Protein 3HIX (pdb70)

Structure (mmCIF, N/CA/C/O backbone):
data_3HIX
#
_entry.id   3HIX
#
_cell.length_a   62.306
_cell.length_b   105.479
_cell.length_c   41.615
_cell.angle_alpha   90.00
_cell.angle_beta   90.00
_cell.angle_gamma   90.00
#
_symmetry.space_group_name_H-M   'P 21 21 2'
#
loop_
_entity.id
_entity.type
_entity.pdbx_description
1 polymer 'Alr3790 protein'
2 non-polymer 'MANGANESE (II) ION'
3 water water
#
loop_
_atom_site.group_PDB
_atom_site.id
_atom_site.type_symbol
_atom_site.label_atom_id
_atom_site.label_alt_id
_atom_site.label_comp_id
_atom_site.label_asym_id
_atom_site.label_entity_id
_atom_site.label_seq_id
_atom_site.pdbx_PDB_ins_code
_atom_site.Cartn_x
_atom_site.Cartn_y
_atom_site.Cartn_z
_atom_site.occupancy
_atom_site.B_iso_or_equiv
_atom_site.auth_seq_id
_atom_site.auth_comp_id
_atom_site.auth_asym_id
_atom_site.auth_atom_id
_atom_site.pdbx_PDB_model_num
ATOM 1 N N . ALA A 1 13 ? 30.128 42.881 -14.327 1.00 61.60 35 ALA A N 1
ATOM 2 C CA . ALA A 1 13 ? 29.710 41.756 -15.213 1.00 60.73 35 ALA A CA 1
ATOM 3 C C . ALA A 1 13 ? 28.362 41.196 -14.763 1.00 51.84 35 ALA A C 1
ATOM 4 O O . ALA A 1 13 ? 27.380 41.260 -15.502 1.00 52.54 35 ALA A O 1
ATOM 6 N N . PHE A 1 14 ? 28.317 40.647 -13.553 1.00 41.45 36 PHE A N 1
ATOM 7 C CA . PHE A 1 14 ? 27.077 40.092 -13.019 1.00 32.60 36 PHE A CA 1
ATOM 8 C C . PHE A 1 14 ? 27.037 40.179 -11.498 1.00 27.98 36 PHE A C 1
ATOM 9 O O . PHE A 1 14 ? 28.075 40.245 -10.845 1.00 29.24 36 PHE A O 1
ATOM 17 N N . THR A 1 15 ? 25.830 40.171 -10.944 1.00 19.35 37 THR A N 1
ATOM 18 C CA . THR A 1 15 ? 25.633 40.264 -9.502 1.00 22.38 37 THR A CA 1
ATOM 19 C C . THR A 1 15 ? 25.135 38.934 -8.962 1.00 18.47 37 THR A C 1
ATOM 20 O O . THR A 1 15 ? 24.333 38.262 -9.599 1.00 19.53 37 THR A O 1
ATOM 24 N N . ILE A 1 16 ? 25.626 38.547 -7.791 1.00 16.53 38 ILE A N 1
ATOM 25 C CA . ILE A 1 16 ? 25.218 37.285 -7.191 1.00 16.13 38 ILE A CA 1
ATOM 26 C C . ILE A 1 16 ? 24.347 37.561 -5.968 1.00 13.43 38 ILE A C 1
ATOM 27 O O . ILE A 1 16 ? 24.703 38.365 -5.113 1.00 20.39 38 ILE A O 1
ATOM 32 N N . LEU A 1 17 ? 23.195 36.901 -5.904 1.00 10.78 39 LEU A N 1
ATOM 33 C CA . LEU A 1 17 ? 22.261 37.087 -4.794 1.00 17.53 39 LEU A CA 1
ATOM 34 C C . LEU A 1 17 ? 22.102 35.796 -4.017 1.00 16.56 39 LEU A C 1
ATOM 35 O O . LEU A 1 17 ? 21.922 34.731 -4.607 1.00 13.82 39 LEU A O 1
ATOM 40 N N . ASP A 1 18 ? 22.187 35.898 -2.694 1.00 16.88 40 ASP A N 1
ATOM 41 C CA . ASP A 1 18 ? 22.041 34.755 -1.797 1.00 15.96 40 ASP A CA 1
ATOM 42 C C . ASP A 1 18 ? 20.640 34.948 -1.214 1.00 11.98 40 ASP A C 1
ATOM 43 O O . ASP A 1 18 ? 20.411 35.899 -0.478 1.00 17.98 40 ASP A O 1
ATOM 48 N N . VAL A 1 19 ? 19.710 34.062 -1.558 1.00 13.81 41 VAL A N 1
ATOM 49 C CA . VAL A 1 19 ? 18.326 34.172 -1.090 1.00 14.26 41 VAL A CA 1
ATOM 50 C C . VAL A 1 19 ? 18.012 33.341 0.150 1.00 22.16 41 VAL A C 1
ATOM 51 O O . VAL A 1 19 ? 16.856 33.239 0.565 1.00 21.03 41 VAL A O 1
ATOM 55 N N . ARG A 1 20 ? 19.039 32.750 0.746 1.00 18.70 42 ARG A N 1
ATOM 56 C CA . ARG A 1 20 ? 18.838 31.967 1.960 1.00 17.18 42 ARG A CA 1
ATOM 57 C C . ARG A 1 20 ? 18.616 32.902 3.144 1.00 24.78 42 ARG A C 1
ATOM 58 O O . ARG A 1 20 ? 18.768 34.118 3.033 1.00 19.76 42 ARG A O 1
ATOM 66 N N . ASP A 1 21 ? 18.258 32.316 4.280 1.00 25.33 43 ASP A N 1
ATOM 67 C CA . ASP A 1 21 ? 18.033 33.064 5.510 1.00 26.79 43 ASP A CA 1
ATOM 68 C C . ASP A 1 21 ? 19.316 33.839 5.818 1.00 21.22 43 ASP A C 1
ATOM 69 O O . ASP A 1 21 ? 20.413 33.310 5.648 1.00 23.71 43 ASP A O 1
ATOM 74 N N . ARG A 1 22 ? 19.184 35.082 6.267 1.00 22.72 44 ARG A N 1
ATOM 75 C CA . ARG A 1 22 ? 20.353 35.899 6.582 1.00 23.94 44 ARG A CA 1
ATOM 76 C C . ARG A 1 22 ? 21.286 35.227 7.589 1.00 27.15 44 ARG A C 1
ATOM 77 O O . ARG A 1 22 ? 22.504 35.435 7.554 1.00 22.99 44 ARG A O 1
ATOM 85 N N . SER A 1 23 ? 20.714 34.427 8.485 1.00 25.56 45 SER A N 1
ATOM 86 C CA . SER A 1 23 ? 21.502 33.729 9.495 1.00 28.39 45 SER A CA 1
ATOM 87 C C . SER A 1 23 ? 22.430 32.752 8.790 1.00 23.14 45 SER A C 1
ATOM 88 O O . SER A 1 23 ? 23.563 32.535 9.215 1.00 20.99 45 SER A O 1
ATOM 91 N N . THR A 1 24 ? 21.926 32.163 7.712 1.00 20.32 46 THR A N 1
ATOM 92 C CA . THR A 1 24 ? 22.673 31.205 6.921 1.00 23.17 46 THR A CA 1
ATOM 93 C C . THR A 1 24 ? 23.763 31.939 6.149 1.00 18.01 46 THR A C 1
ATOM 94 O O . THR A 1 24 ? 24.902 31.483 6.072 1.00 17.78 46 THR A O 1
ATOM 98 N N . TYR A 1 25 ? 23.402 33.085 5.588 1.00 19.90 47 TYR A N 1
ATOM 99 C CA . TYR A 1 25 ? 24.339 33.906 4.836 1.00 18.77 47 TYR A CA 1
ATOM 100 C C . TYR A 1 25 ? 25.561 34.206 5.709 1.00 14.97 47 TYR A C 1
ATOM 101 O O . TYR A 1 25 ? 26.702 34.048 5.269 1.00 13.90 47 TYR A O 1
ATOM 110 N N . ASN A 1 26 ? 25.316 34.600 6.954 1.00 13.83 48 ASN A N 1
ATOM 111 C CA . ASN A 1 26 ? 26.382 34.920 7.904 1.00 14.90 48 ASN A CA 1
ATOM 112 C C . ASN A 1 26 ? 27.392 33.799 8.125 1.00 15.15 48 ASN A C 1
ATOM 113 O O . ASN A 1 26 ? 28.558 34.072 8.372 1.00 16.42 48 ASN A O 1
ATOM 118 N N . ASP A 1 27 ? 26.926 32.552 8.056 1.00 18.24 49 ASP A N 1
ATOM 119 C CA . ASP A 1 27 ? 27.771 31.371 8.264 1.00 19.26 49 ASP A CA 1
ATOM 120 C C . ASP A 1 27 ? 28.682 31.087 7.095 1.00 18.87 49 ASP A C 1
ATOM 121 O O . ASP A 1 27 ? 29.560 30.231 7.180 1.00 19.84 49 ASP A O 1
ATOM 126 N N . GLY A 1 28 ? 28.456 31.787 5.994 1.00 16.85 50 GLY A N 1
ATOM 127 C CA . GLY A 1 28 ? 29.262 31.575 4.812 1.00 20.04 50 GLY A CA 1
ATOM 128 C C . GLY A 1 28 ? 28.479 31.760 3.531 1.00 16.56 50 GLY A C 1
ATOM 129 O O . GLY A 1 28 ? 27.442 31.130 3.317 1.00 15.67 50 GLY A O 1
ATOM 130 N N . HIS A 1 29 ? 28.979 32.635 2.671 1.00 13.33 51 HIS A N 1
ATOM 131 C CA . HIS A 1 29 ? 28.331 32.891 1.399 1.00 14.95 51 HIS A CA 1
ATOM 132 C C . HIS A 1 29 ? 29.374 33.103 0.315 1.00 11.90 51 HIS A C 1
ATOM 133 O O . HIS A 1 29 ? 30.558 33.256 0.608 1.00 13.18 51 HIS A O 1
ATOM 140 N N . ILE A 1 30 ? 28.928 33.111 -0.935 1.00 13.72 52 ILE A N 1
ATOM 141 C CA . ILE A 1 30 ? 29.816 33.335 -2.062 1.00 10.62 52 ILE A CA 1
ATOM 142 C C . ILE A 1 30 ? 30.380 34.743 -1.916 1.00 14.08 52 ILE A C 1
ATOM 143 O O . ILE A 1 30 ? 29.646 35.706 -1.670 1.00 16.87 52 ILE A O 1
ATOM 156 N N . GLY A 1 32 ? 31.296 38.306 -2.262 1.00 21.23 54 GLY A N 1
ATOM 157 C CA . GLY A 1 32 ? 30.680 39.357 -3.051 1.00 28.29 54 GLY A CA 1
ATOM 158 C C . GLY A 1 32 ? 29.182 39.235 -3.274 1.00 26.35 54 GLY A C 1
ATOM 159 O O . GLY A 1 32 ? 28.563 40.143 -3.835 1.00 30.12 54 GLY A O 1
ATOM 160 N N . ALA A 1 33 ? 28.586 38.127 -2.853 1.00 20.97 55 ALA A N 1
ATOM 161 C CA . ALA A 1 33 ? 27.149 37.950 -3.039 1.00 17.52 55 ALA A CA 1
ATOM 162 C C . ALA A 1 33 ? 26.394 38.849 -2.078 1.00 18.60 55 ALA A C 1
ATOM 163 O O . ALA A 1 33 ? 26.858 39.114 -0.970 1.00 17.08 55 ALA A O 1
ATOM 173 N N . ALA A 1 35 ? 23.085 39.749 0.313 1.00 17.56 57 ALA A N 1
ATOM 174 C CA . ALA A 1 35 ? 22.081 39.078 1.127 1.00 16.89 57 ALA A CA 1
ATOM 175 C C . ALA A 1 35 ? 20.685 39.572 0.745 1.00 21.16 57 ALA A C 1
ATOM 176 O O . ALA A 1 35 ? 20.344 40.730 0.959 1.00 22.42 57 ALA A O 1
ATOM 186 N N . PRO A 1 37 ? 17.260 37.611 1.294 1.00 22.44 59 PRO A N 1
ATOM 187 C CA . PRO A 1 37 ? 16.371 36.511 1.668 1.00 25.58 59 PRO A CA 1
ATOM 188 C C . PRO A 1 37 ? 15.053 36.557 0.884 1.00 24.83 59 PRO A C 1
ATOM 189 O O . PRO A 1 37 ? 14.529 37.634 0.598 1.00 24.12 59 PRO A O 1
ATOM 193 N N . ILE A 1 38 ? 14.534 35.378 0.552 1.00 23.17 60 ILE A N 1
ATOM 194 C CA . ILE A 1 38 ? 13.295 35.231 -0.212 1.00 25.14 60 ILE A CA 1
ATOM 195 C C . ILE A 1 38 ? 12.184 36.220 0.133 1.00 24.59 60 ILE A C 1
ATOM 196 O O . ILE A 1 38 ? 11.624 36.866 -0.752 1.00 21.34 60 ILE A O 1
ATOM 201 N N . GLU A 1 39 ? 11.861 36.331 1.415 1.00 27.45 61 GLU A N 1
ATOM 202 C CA . GLU A 1 39 ? 10.793 37.220 1.850 1.00 35.09 61 GLU A CA 1
ATOM 203 C C . GLU A 1 39 ? 10.942 38.689 1.446 1.00 31.29 61 GLU A C 1
ATOM 204 O O . GLU A 1 39 ? 9.940 39.372 1.262 1.00 26.94 61 GLU A O 1
ATOM 210 N N . ASP A 1 40 ? 12.172 39.180 1.307 1.00 27.94 62 ASP A N 1
ATOM 211 C CA . ASP A 1 40 ? 12.385 40.582 0.927 1.00 28.01 62 ASP A CA 1
ATOM 212 C C . ASP A 1 40 ? 13.045 40.760 -0.435 1.00 26.70 62 ASP A C 1
ATOM 213 O O . ASP A 1 40 ? 13.361 41.874 -0.838 1.00 27.46 62 ASP A O 1
ATOM 218 N N . LEU A 1 41 ? 13.230 39.657 -1.148 1.00 26.68 63 LEU A N 1
ATOM 219 C CA . LEU A 1 41 ? 13.887 39.678 -2.448 1.00 25.63 63 LEU A CA 1
ATOM 220 C C . LEU A 1 41 ? 13.360 40.668 -3.487 1.00 23.20 63 LEU A C 1
ATOM 221 O O . LEU A 1 41 ? 14.101 41.530 -3.956 1.00 27.06 63 LEU A O 1
ATOM 226 N N . VAL A 1 42 ? 12.094 40.544 -3.868 1.00 22.02 64 VAL A N 1
ATOM 227 C CA . VAL A 1 42 ? 11.557 41.455 -4.870 1.00 25.56 64 VAL A CA 1
ATOM 228 C C . VAL A 1 42 ? 11.706 42.919 -4.454 1.00 28.77 64 VAL A C 1
ATOM 229 O O . VAL A 1 42 ? 12.097 43.747 -5.267 1.00 21.07 64 VAL A O 1
ATOM 233 N N . ASP A 1 43 ? 11.406 43.242 -3.198 1.00 33.17 65 ASP A N 1
ATOM 234 C CA . ASP A 1 43 ? 11.536 44.619 -2.717 1.00 38.91 65 ASP A CA 1
ATOM 235 C C . ASP A 1 43 ? 12.960 45.137 -2.844 1.00 32.09 65 ASP A C 1
ATOM 236 O O . ASP A 1 43 ? 13.210 46.161 -3.478 1.00 32.86 65 ASP A O 1
ATOM 241 N N . ARG A 1 44 ? 13.897 44.420 -2.238 1.00 25.92 66 ARG A N 1
ATOM 242 C CA . ARG A 1 44 ? 15.292 44.837 -2.273 1.00 27.60 66 ARG A CA 1
ATOM 243 C C . ARG A 1 44 ? 15.892 44.920 -3.674 1.00 25.56 66 ARG A C 1
ATOM 244 O O . ARG A 1 44 ? 16.565 45.899 -4.004 1.00 30.86 66 ARG A O 1
ATOM 252 N N . ALA A 1 45 ? 15.663 43.896 -4.490 1.00 20.20 67 ALA A N 1
ATOM 253 C CA . ALA A 1 45 ? 16.191 43.891 -5.849 1.00 23.74 67 ALA A CA 1
ATOM 254 C C . ALA A 1 45 ? 15.589 45.026 -6.676 1.00 23.01 67 ALA A C 1
ATOM 255 O O . ALA A 1 45 ? 16.282 45.666 -7.468 1.00 29.00 67 ALA A O 1
ATOM 257 N N . SER A 1 46 ? 14.298 45.274 -6.491 1.00 24.62 68 SER A N 1
ATOM 258 C CA . SER A 1 46 ? 13.618 46.335 -7.230 1.00 27.54 68 SER A CA 1
ATOM 259 C C . SER A 1 46 ? 14.151 47.719 -6.883 1.00 27.50 68 SER A C 1
ATOM 260 O O . SER A 1 46 ? 14.134 48.621 -7.715 1.00 31.71 68 SER A O 1
ATOM 263 N N . SER A 1 47 ? 14.627 47.891 -5.655 1.00 24.70 69 SER A N 1
ATOM 264 C CA . SER A 1 47 ? 15.140 49.189 -5.231 1.00 32.47 69 SER A CA 1
ATOM 265 C C . SER A 1 47 ? 16.657 49.308 -5.316 1.00 34.89 69 SER A C 1
ATOM 266 O O . SER A 1 47 ? 17.196 50.412 -5.240 1.00 38.66 69 SER A O 1
ATOM 269 N N . SER A 1 48 ? 17.345 48.182 -5.486 1.00 30.18 70 SER A N 1
ATOM 270 C CA . SER A 1 48 ? 18.804 48.198 -5.535 1.00 34.41 70 SER A CA 1
ATOM 271 C C . SER A 1 48 ? 19.426 47.850 -6.879 1.00 33.41 70 SER A C 1
ATOM 272 O O . SER A 1 48 ? 20.562 48.232 -7.155 1.00 31.18 70 SER A O 1
ATOM 275 N N . LEU A 1 49 ? 18.693 47.126 -7.716 1.00 26.27 71 LEU A N 1
ATOM 276 C CA . LEU A 1 49 ? 19.246 46.694 -8.996 1.00 21.36 71 LEU A CA 1
ATOM 277 C C . LEU A 1 49 ? 18.396 47.056 -10.204 1.00 24.81 71 LEU A C 1
ATOM 278 O O . LEU A 1 49 ? 17.168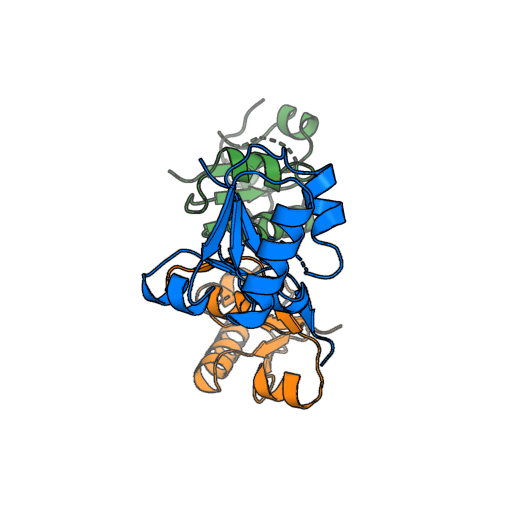 47.048 -10.131 1.00 30.99 71 LEU A O 1
ATOM 283 N N . GLU A 1 50 ? 19.056 47.371 -11.315 1.00 32.01 72 GLU A N 1
ATOM 284 C CA . GLU A 1 50 ? 18.343 47.685 -12.549 1.00 34.07 72 GLU A CA 1
ATOM 285 C C . GLU A 1 50 ? 17.921 46.363 -13.176 1.00 29.68 72 GLU A C 1
ATOM 286 O O . GLU A 1 50 ? 18.634 45.364 -13.084 1.00 20.81 72 GLU A O 1
ATOM 292 N N . LYS A 1 51 ? 16.764 46.371 -13.825 1.00 26.74 73 LYS A N 1
ATOM 293 C CA . LYS A 1 51 ? 16.219 45.163 -14.426 1.00 26.77 73 LYS A CA 1
ATOM 294 C C . LYS A 1 51 ? 16.992 44.589 -15.610 1.00 30.81 73 LYS A C 1
ATOM 295 O O . LYS A 1 51 ? 16.733 43.460 -16.031 1.00 27.20 73 LYS A O 1
ATOM 301 N N . SER A 1 52 ? 17.939 45.352 -16.145 1.00 22.91 74 SER A N 1
ATOM 302 C CA . SER A 1 52 ? 18.736 44.878 -17.271 1.00 22.55 74 SER A CA 1
ATOM 303 C C . SER A 1 52 ? 20.005 44.173 -16.798 1.00 24.04 74 SER A C 1
ATOM 304 O O . SER A 1 52 ? 20.723 43.566 -17.595 1.00 32.29 74 SER A O 1
ATOM 307 N N . ARG A 1 53 ? 20.271 44.251 -15.499 1.00 23.88 75 ARG A N 1
ATOM 308 C CA . ARG A 1 53 ? 21.461 43.638 -14.913 1.00 28.55 75 ARG A CA 1
ATOM 309 C C . ARG A 1 53 ? 21.445 42.111 -14.855 1.00 22.58 75 ARG A C 1
ATOM 310 O O . ARG A 1 53 ? 20.446 41.505 -14.479 1.00 28.65 75 ARG A O 1
ATOM 318 N N . ASP A 1 54 ? 22.567 41.501 -15.234 1.00 19.16 76 ASP A N 1
ATOM 319 C CA . ASP A 1 54 ? 22.715 40.049 -15.186 1.00 21.14 76 ASP A CA 1
ATOM 320 C C . ASP A 1 54 ? 22.756 39.659 -13.722 1.00 19.33 76 ASP A C 1
ATOM 321 O O . ASP A 1 54 ? 23.653 40.078 -12.992 1.00 20.40 76 ASP A O 1
ATOM 326 N N . ILE A 1 55 ? 21.796 38.845 -13.300 1.00 25.34 77 ILE A N 1
ATOM 327 C CA . ILE A 1 55 ? 21.719 38.420 -11.911 1.00 24.82 77 ILE A CA 1
ATOM 328 C C . ILE A 1 55 ? 21.813 36.911 -11.781 1.00 24.01 77 ILE A C 1
ATOM 329 O O . ILE A 1 55 ? 21.201 36.164 -12.542 1.00 23.80 77 ILE A O 1
ATOM 334 N N . TYR A 1 56 ? 22.600 36.467 -10.813 1.00 16.61 78 TYR A N 1
ATOM 335 C CA . TYR A 1 56 ? 22.774 35.052 -10.574 1.00 17.17 78 TYR A CA 1
ATOM 336 C C . TYR A 1 56 ? 22.353 34.800 -9.138 1.00 22.68 78 TYR A C 1
ATOM 337 O O . TYR A 1 56 ? 22.829 35.453 -8.208 1.00 25.53 78 TYR A O 1
ATOM 346 N N . VAL A 1 57 ? 21.420 33.874 -8.971 1.00 18.14 79 VAL A N 1
ATOM 347 C CA . VAL A 1 57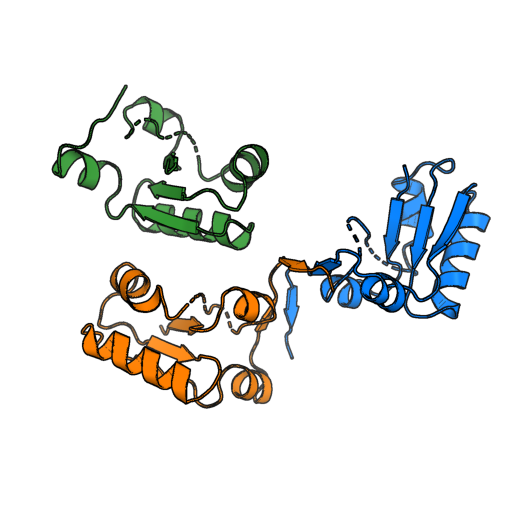 ? 20.899 33.580 -7.652 1.00 12.53 79 VAL A CA 1
ATOM 348 C C . VAL A 1 57 ? 21.117 32.155 -7.194 1.00 16.85 79 VAL A C 1
ATOM 349 O O . VAL A 1 57 ? 21.182 31.222 -8.000 1.00 14.83 79 VAL A O 1
ATOM 353 N N . TYR A 1 58 ? 21.233 32.004 -5.881 1.00 12.99 80 TYR A N 1
ATOM 354 C CA . TYR A 1 58 ? 21.378 30.699 -5.273 1.00 12.93 80 TYR A CA 1
ATOM 355 C C . TYR A 1 58 ? 20.682 30.759 -3.928 1.00 17.12 80 TYR A C 1
ATOM 356 O O . TYR A 1 58 ? 20.680 31.790 -3.253 1.00 15.21 80 TYR A O 1
ATOM 365 N N . GLY A 1 59 ? 20.032 29.661 -3.575 1.00 19.46 81 GLY A N 1
ATOM 366 C CA . GLY A 1 59 ? 19.348 29.576 -2.304 1.00 24.10 81 GLY A CA 1
ATOM 367 C C . GLY A 1 59 ? 19.735 28.236 -1.717 1.00 23.20 81 GLY A C 1
ATOM 368 O O . GLY A 1 59 ? 20.728 27.650 -2.134 1.00 17.29 81 GLY A O 1
ATOM 369 N N . ALA A 1 60 ? 18.955 27.748 -0.761 1.00 19.50 82 ALA A N 1
ATOM 370 C CA . ALA A 1 60 ? 19.230 26.468 -0.125 1.00 25.08 82 ALA A CA 1
ATOM 371 C C . ALA A 1 60 ? 18.435 25.357 -0.796 1.00 32.04 82 ALA A C 1
ATOM 372 O O . ALA A 1 60 ? 17.384 24.951 -0.302 1.00 42.82 82 ALA A O 1
ATOM 374 N N . GLY A 1 61 ? 18.940 24.876 -1.926 1.00 28.77 83 GLY A N 1
ATOM 375 C CA . GLY A 1 61 ? 18.270 23.821 -2.662 1.00 24.18 83 GLY A CA 1
ATOM 376 C C . GLY A 1 61 ? 17.702 24.319 -3.978 1.00 26.15 83 GLY A C 1
ATOM 377 O O . GLY A 1 61 ? 17.500 25.521 -4.159 1.00 22.50 83 GLY A O 1
ATOM 378 N N . ASP A 1 62 ? 17.444 23.398 -4.902 1.00 24.55 84 ASP A N 1
ATOM 379 C CA . ASP A 1 62 ? 16.886 23.749 -6.208 1.00 27.94 84 ASP A CA 1
ATOM 380 C C . ASP A 1 62 ? 15.526 24.430 -6.085 1.00 26.19 84 ASP A C 1
ATOM 381 O O . ASP A 1 62 ? 15.241 25.385 -6.804 1.00 23.97 84 ASP A O 1
ATOM 386 N N . GLU A 1 63 ? 14.691 23.939 -5.171 1.00 20.53 85 GLU A N 1
ATOM 387 C CA . GLU A 1 63 ? 13.352 24.496 -5.003 1.00 16.82 85 GLU A CA 1
ATOM 388 C C . GLU A 1 63 ? 13.338 25.977 -4.639 1.00 20.60 85 GLU A C 1
ATOM 389 O O . GLU A 1 63 ? 12.662 26.773 -5.291 1.00 18.45 85 GLU A O 1
ATOM 395 N N . GLN A 1 64 ? 14.062 26.348 -3.587 1.00 19.86 86 GLN A N 1
ATOM 396 C CA . GLN A 1 64 ? 14.102 27.745 -3.179 1.00 15.80 86 GLN A CA 1
ATOM 397 C C . GLN A 1 64 ? 14.760 28.601 -4.261 1.00 17.97 86 GLN A C 1
ATOM 398 O O . GLN A 1 64 ? 14.360 29.740 -4.492 1.00 22.17 86 GLN A O 1
ATOM 404 N N . THR A 1 65 ? 15.772 28.052 -4.923 1.00 16.95 87 THR A N 1
ATOM 405 C CA . THR A 1 65 ? 16.460 28.781 -5.984 1.00 17.17 87 THR A CA 1
ATOM 406 C C . THR A 1 65 ? 15.460 29.109 -7.093 1.00 19.53 87 THR A C 1
ATOM 407 O O . THR A 1 65 ? 15.314 30.266 -7.478 1.00 17.51 87 THR A O 1
ATOM 411 N N . SER A 1 66 ? 14.749 28.091 -7.578 1.00 21.27 88 SER A N 1
ATOM 412 C CA . SER A 1 66 ? 13.748 28.276 -8.630 1.00 19.71 88 SER A CA 1
ATOM 413 C C . SER A 1 66 ? 12.694 29.294 -8.227 1.00 18.95 88 SER A C 1
ATOM 414 O O . SER A 1 66 ? 12.296 30.129 -9.034 1.00 19.25 88 SER A O 1
ATOM 417 N N . GLN A 1 67 ? 12.229 29.217 -6.983 1.00 18.47 89 GLN A N 1
ATOM 418 C CA . GLN A 1 67 ? 11.227 30.168 -6.503 1.00 17.57 89 GLN A CA 1
ATOM 419 C C . GLN A 1 67 ? 11.743 31.602 -6.663 1.00 14.99 89 GLN A C 1
ATOM 420 O O . GLN A 1 67 ? 11.053 32.470 -7.188 1.00 19.07 89 GLN A O 1
ATOM 426 N N . ALA A 1 68 ? 12.966 31.842 -6.206 1.00 17.33 90 ALA A N 1
ATOM 427 C CA . ALA A 1 68 ? 13.571 33.170 -6.301 1.00 17.12 90 ALA A CA 1
ATOM 428 C C . ALA A 1 68 ? 13.716 33.649 -7.753 1.00 12.06 90 ALA A C 1
ATOM 429 O O . ALA A 1 68 ? 13.415 34.801 -8.071 1.00 13.13 90 ALA A O 1
ATOM 431 N N . VAL A 1 69 ? 14.163 32.766 -8.643 1.00 15.23 91 VAL A N 1
ATOM 432 C CA . VAL A 1 69 ? 14.332 33.145 -10.044 1.00 19.35 91 VAL A CA 1
ATOM 433 C C . VAL A 1 69 ? 12.992 33.505 -10.674 1.00 21.70 91 VAL A C 1
ATOM 434 O O . VAL A 1 69 ? 12.896 34.449 -11.446 1.00 21.15 91 VAL A O 1
ATOM 438 N N . ASN A 1 70 ? 11.960 32.737 -10.348 1.00 20.70 92 ASN A N 1
ATOM 439 C CA . ASN A 1 70 ? 10.628 32.990 -10.885 1.00 24.78 92 ASN A CA 1
ATOM 440 C C . ASN A 1 70 ? 10.103 34.333 -10.355 1.00 19.30 92 ASN A C 1
ATOM 441 O O . ASN A 1 70 ? 9.520 35.116 -11.100 1.00 20.33 92 ASN A O 1
ATOM 446 N N . LEU A 1 71 ? 10.322 34.603 -9.072 1.00 15.63 93 LEU A N 1
ATOM 447 C CA . LEU A 1 71 ? 9.888 35.871 -8.482 1.00 15.68 93 LEU A CA 1
ATOM 448 C C . LEU A 1 71 ? 10.553 37.077 -9.152 1.00 19.41 93 LEU A C 1
ATOM 449 O O . LEU A 1 71 ? 9.902 38.084 -9.417 1.00 26.33 93 LEU A O 1
ATOM 454 N N . LEU A 1 72 ? 11.851 36.975 -9.422 1.00 17.51 94 LEU A N 1
ATOM 455 C CA . LEU A 1 72 ? 12.580 38.083 -10.042 1.00 17.60 94 LEU A CA 1
ATOM 456 C C . LEU A 1 72 ? 12.174 38.283 -11.495 1.00 19.23 94 LEU A C 1
ATOM 457 O O . LEU A 1 72 ? 12.006 39.415 -11.949 1.00 23.66 94 LEU A O 1
ATOM 462 N N . ARG A 1 73 ? 12.015 37.192 -12.231 1.00 18.34 95 ARG A N 1
ATOM 463 C CA . ARG A 1 73 ? 11.615 37.316 -13.626 1.00 21.58 95 ARG A CA 1
ATOM 464 C C . ARG A 1 73 ? 10.205 37.888 -13.710 1.00 24.44 95 ARG A C 1
ATOM 465 O O . ARG A 1 73 ? 9.920 38.717 -14.574 1.00 26.38 95 ARG A O 1
ATOM 473 N N . SER A 1 74 ? 9.323 37.454 -12.812 1.00 23.21 96 SER A N 1
ATOM 474 C CA . SER A 1 74 ? 7.957 37.961 -12.819 1.00 27.94 96 SER A CA 1
ATOM 475 C C . SER A 1 74 ? 7.939 39.432 -12.419 1.00 25.72 96 SER A C 1
ATOM 476 O O . SER A 1 74 ? 6.999 40.152 -12.735 1.00 25.23 96 SER A O 1
ATOM 479 N N . ALA A 1 75 ? 8.985 39.880 -11.730 1.00 25.40 97 ALA A N 1
ATOM 480 C CA . ALA A 1 75 ? 9.072 41.273 -11.301 1.00 26.35 97 ALA A CA 1
ATOM 481 C C . ALA A 1 75 ? 9.625 42.174 -12.400 1.00 27.62 97 ALA A C 1
ATOM 482 O O . ALA A 1 75 ? 9.702 43.391 -12.236 1.00 30.12 97 ALA A O 1
ATOM 484 N N . GLY A 1 76 ? 10.022 41.576 -13.517 1.00 21.45 98 GLY A N 1
ATOM 485 C CA . GLY A 1 76 ? 10.547 42.375 -14.606 1.00 20.24 98 GLY A CA 1
ATOM 486 C C . GLY A 1 76 ? 12.043 42.302 -14.843 1.00 20.88 98 GLY A C 1
ATOM 487 O O . GLY A 1 76 ? 12.550 43.000 -15.711 1.00 23.44 98 GLY A O 1
ATOM 488 N N . PHE A 1 77 ? 12.766 41.479 -14.087 1.00 21.77 99 PHE A N 1
ATOM 489 C CA . PHE A 1 77 ? 14.207 41.370 -14.317 1.00 21.56 99 PHE A CA 1
ATOM 490 C C . PHE A 1 77 ? 14.435 40.518 -15.563 1.00 24.92 99 PHE A C 1
ATOM 491 O O . PHE A 1 77 ? 14.006 39.364 -15.637 1.00 22.03 99 PHE A O 1
ATOM 499 N N . GLU A 1 78 ? 15.096 41.117 -16.548 1.00 24.42 100 GLU A N 1
ATOM 500 C CA . GLU A 1 78 ? 15.352 40.480 -17.838 1.00 26.22 100 GLU A CA 1
ATOM 501 C C . GLU A 1 78 ? 16.353 39.326 -17.869 1.00 21.26 100 GLU A C 1
ATOM 502 O O . GLU A 1 78 ? 16.224 38.429 -18.699 1.00 20.62 100 GLU A O 1
ATOM 508 N N . HIS A 1 79 ? 17.341 39.335 -16.978 1.00 17.74 101 HIS A N 1
ATOM 509 C CA . HIS A 1 79 ? 18.346 38.270 -16.965 1.00 20.30 101 HIS A CA 1
ATOM 510 C C . HIS A 1 79 ? 18.635 37.701 -15.580 1.00 23.51 101 HIS A C 1
ATOM 511 O O . HIS A 1 79 ? 19.488 38.207 -14.845 1.00 24.90 101 HIS A O 1
ATOM 518 N N . VAL A 1 80 ? 17.917 36.636 -15.237 1.00 24.65 102 VAL A N 1
ATOM 519 C CA . VAL A 1 80 ? 18.068 35.985 -13.948 1.00 17.70 102 VAL A CA 1
ATOM 520 C C . VAL A 1 80 ? 18.349 34.522 -14.190 1.00 25.13 102 VAL A C 1
ATOM 521 O O . VAL A 1 80 ? 17.581 33.840 -14.864 1.00 29.03 102 VAL A O 1
ATOM 525 N N . SER A 1 81 ? 19.461 34.038 -13.657 1.00 27.13 103 SER A N 1
ATOM 526 C CA . SER A 1 81 ? 19.815 32.639 -13.831 1.00 30.72 103 SER A CA 1
ATOM 527 C C . SER A 1 81 ? 20.157 32.013 -12.494 1.00 26.02 103 SER A C 1
ATOM 528 O O . SER A 1 81 ? 20.466 32.707 -11.525 1.00 19.70 103 SER A O 1
ATOM 531 N N . GLU A 1 82 ? 20.083 30.691 -12.459 1.00 20.85 104 GLU A N 1
ATOM 532 C CA . GLU A 1 82 ? 20.339 29.913 -11.263 1.00 23.70 104 GLU A CA 1
ATOM 533 C C . GLU A 1 82 ? 21.779 29.397 -11.200 1.00 28.00 104 GLU A C 1
ATOM 534 O O . GLU A 1 82 ? 22.372 29.057 -12.224 1.00 26.62 104 GLU A O 1
ATOM 540 N N . LEU A 1 83 ? 22.351 29.377 -10.001 1.00 25.73 105 LEU A N 1
ATOM 541 C CA . LEU A 1 83 ? 23.677 28.805 -9.819 1.00 27.01 105 LEU A CA 1
ATOM 542 C C . LEU A 1 83 ? 23.362 27.426 -9.263 1.00 26.02 105 LEU A C 1
ATOM 543 O O . LEU A 1 83 ? 23.153 27.266 -8.057 1.00 23.35 105 LEU A O 1
ATOM 548 N N . LYS A 1 84 ? 23.296 26.447 -10.163 1.00 19.29 106 LYS A N 1
ATOM 549 C CA . LYS A 1 84 ? 22.991 25.063 -9.808 1.00 23.07 106 LYS A CA 1
ATOM 550 C C . LYS A 1 84 ? 23.917 24.500 -8.733 1.00 19.21 106 LYS A C 1
ATOM 551 O O . LYS A 1 84 ? 25.142 24.639 -8.809 1.00 23.87 106 LYS A O 1
ATOM 557 N N . GLY A 1 85 ? 23.319 23.853 -7.739 1.00 23.31 107 GLY A N 1
ATOM 558 C CA . GLY A 1 85 ? 24.093 23.283 -6.650 1.00 29.08 107 GLY A CA 1
ATOM 559 C C . GLY A 1 85 ? 24.406 24.277 -5.543 1.00 28.49 107 GLY A C 1
ATOM 560 O O . GLY A 1 85 ? 24.948 23.902 -4.502 1.00 27.45 107 GLY A O 1
ATOM 561 N N . GLY A 1 86 ? 24.078 25.545 -5.778 1.00 27.49 108 GLY A N 1
ATOM 562 C CA . GLY A 1 86 ? 24.312 26.585 -4.793 1.00 26.06 108 GLY A CA 1
ATOM 563 C C . GLY A 1 86 ? 25.728 26.700 -4.257 1.00 23.41 108 GLY A C 1
ATOM 564 O O . GLY A 1 86 ? 26.712 26.494 -4.967 1.00 19.41 108 GLY A O 1
ATOM 565 N N . LEU A 1 87 ? 25.814 27.023 -2.974 1.00 21.59 109 LEU A N 1
ATOM 566 C CA . LEU A 1 87 ? 27.078 27.209 -2.276 1.00 17.72 109 LEU A CA 1
ATOM 567 C C . LEU A 1 87 ? 27.985 25.978 -2.279 1.00 19.60 109 LEU A C 1
ATOM 568 O O . LEU A 1 87 ? 29.212 26.104 -2.347 1.00 18.77 109 LEU A O 1
ATOM 573 N N . ALA A 1 88 ? 27.382 24.797 -2.196 1.00 19.93 110 ALA A N 1
ATOM 574 C CA . ALA A 1 88 ? 28.145 23.554 -2.191 1.00 23.81 110 ALA A CA 1
ATOM 575 C C . ALA A 1 88 ? 28.825 23.329 -3.534 1.00 21.38 110 ALA A C 1
ATOM 576 O O . ALA A 1 88 ? 29.980 22.900 -3.593 1.00 25.28 110 ALA A O 1
ATOM 578 N N . ALA A 1 89 ? 28.095 23.603 -4.611 1.00 24.07 111 ALA A N 1
ATOM 579 C CA . ALA A 1 89 ? 28.621 23.438 -5.954 1.00 24.09 111 ALA A CA 1
ATOM 580 C C . ALA A 1 89 ? 29.726 24.455 -6.177 1.00 23.78 111 ALA A C 1
ATOM 581 O O . ALA A 1 89 ? 30.703 24.182 -6.876 1.00 21.99 111 ALA A O 1
ATOM 583 N N . TRP A 1 90 ? 29.563 25.628 -5.572 1.00 20.61 112 TRP A N 1
ATOM 584 C CA . TRP A 1 90 ? 30.542 26.705 -5.689 1.00 10.53 112 TRP A CA 1
ATOM 585 C C . TRP A 1 90 ? 31.838 26.327 -4.972 1.00 18.68 112 TRP A C 1
ATOM 586 O O . TRP A 1 90 ? 32.931 26.493 -5.524 1.00 19.50 112 TRP A O 1
ATOM 597 N N . LYS A 1 91 ? 31.718 25.823 -3.746 1.00 19.75 113 LYS A N 1
ATOM 598 C CA . LYS A 1 91 ? 32.899 25.408 -2.985 1.00 20.57 113 LYS A CA 1
ATOM 599 C C . LYS A 1 91 ? 33.573 24.227 -3.662 1.00 21.45 113 LYS A C 1
ATOM 600 O O . LYS A 1 91 ? 34.792 24.080 -3.599 1.00 22.17 113 LYS A O 1
ATOM 606 N N . ALA A 1 92 ? 32.768 23.390 -4.311 1.00 21.39 114 ALA A N 1
ATOM 607 C CA . ALA A 1 92 ? 33.275 22.213 -5.007 1.00 24.48 114 ALA A CA 1
ATOM 608 C C . ALA A 1 92 ? 34.251 22.587 -6.120 1.00 26.57 114 ALA A C 1
ATOM 609 O O . ALA A 1 92 ? 35.142 21.806 -6.439 1.00 32.58 114 ALA A O 1
ATOM 611 N N . ILE A 1 93 ? 34.088 23.768 -6.715 1.00 23.37 115 ILE A N 1
ATOM 612 C CA . ILE A 1 93 ? 34.999 24.179 -7.784 1.00 24.66 115 ILE A CA 1
ATOM 613 C C . ILE A 1 93 ? 36.088 25.088 -7.247 1.00 25.94 115 ILE A C 1
ATOM 614 O O . ILE A 1 93 ? 36.874 25.645 -8.010 1.00 29.12 115 ILE A O 1
ATOM 619 N N . GLY A 1 94 ? 36.128 25.230 -5.924 1.00 28.52 116 GLY A N 1
ATOM 620 C CA . GLY A 1 94 ? 37.137 26.060 -5.288 1.00 22.61 116 GLY A CA 1
ATOM 621 C C . GLY A 1 94 ? 36.854 27.546 -5.330 1.00 24.55 116 GLY A C 1
ATOM 622 O O . GLY A 1 94 ? 37.778 28.355 -5.370 1.00 28.37 116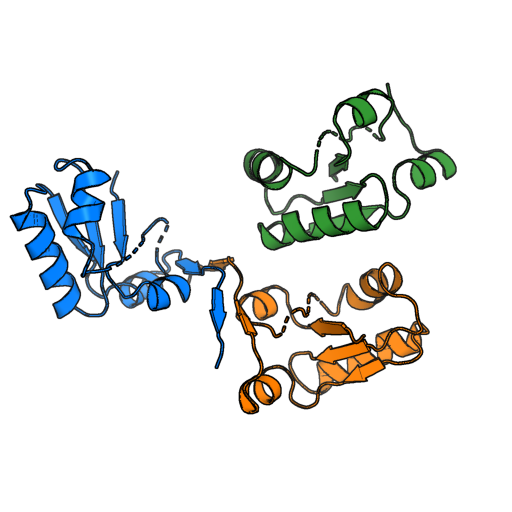 GLY A O 1
ATOM 623 N N . GLY A 1 95 ? 35.575 27.908 -5.320 1.00 27.18 117 GLY A N 1
ATOM 624 C CA . GLY A 1 95 ? 35.205 29.310 -5.358 1.00 19.22 117 GLY A CA 1
ATOM 625 C C . GLY A 1 95 ? 35.366 29.985 -4.012 1.00 23.75 117 GLY A C 1
ATOM 626 O O . GLY A 1 95 ? 35.231 29.340 -2.971 1.00 18.69 117 GLY A O 1
ATOM 627 N N . PRO A 1 96 ? 35.658 31.290 -4.000 1.00 22.36 118 PRO A N 1
ATOM 628 C CA . PRO A 1 96 ? 35.843 32.069 -2.771 1.00 21.06 118 PRO A CA 1
ATOM 629 C C . PRO A 1 96 ? 34.556 32.312 -1.986 1.00 19.44 118 PRO A C 1
ATOM 630 O O . PRO A 1 96 ? 33.489 32.515 -2.567 1.00 14.55 118 PRO A O 1
ATOM 634 N N . THR A 1 97 ? 34.673 32.304 -0.664 1.00 16.41 119 THR A N 1
ATOM 635 C CA . THR A 1 97 ? 33.525 32.524 0.211 1.00 13.66 119 THR A CA 1
ATOM 636 C C . THR A 1 97 ? 33.907 33.506 1.315 1.00 20.55 119 THR A C 1
ATOM 637 O O . THR A 1 97 ? 35.093 33.745 1.548 1.00 16.34 119 THR A O 1
ATOM 641 N N . GLU A 1 98 ? 32.896 34.072 1.975 1.00 18.25 120 GLU A N 1
ATOM 642 C CA . GLU A 1 98 ? 33.072 35.030 3.067 1.00 13.40 120 GLU A CA 1
ATOM 643 C C . GLU A 1 98 ? 32.130 34.677 4.200 1.00 16.88 120 GLU A C 1
ATOM 644 O O . GLU A 1 98 ? 31.002 34.246 3.953 1.00 15.55 120 GLU A O 1
ATOM 650 N N . LEU A 1 99 ? 32.584 34.876 5.436 1.00 19.52 121 LEU A N 1
ATOM 651 C CA . LEU A 1 99 ? 31.752 34.635 6.610 1.00 18.71 121 LEU A CA 1
ATOM 652 C C . LEU A 1 99 ? 31.563 35.992 7.288 1.00 19.25 121 LEU A C 1
ATOM 653 O O . LEU A 1 99 ? 32.450 36.844 7.241 1.00 21.93 121 LEU A O 1
ATOM 658 N N . GLU A 1 100 ? 30.410 36.198 7.910 1.00 16.55 122 GLU A N 1
ATOM 659 C CA . GLU A 1 100 ? 30.119 37.475 8.553 1.00 18.44 122 GLU A CA 1
ATOM 660 C C . GLU A 1 100 ? 30.169 37.435 10.079 1.00 21.66 122 GLU A C 1
ATOM 661 O O . GLU A 1 100 ? 29.896 36.411 10.701 1.00 20.04 122 GLU A O 1
ATOM 667 N N . HIS A 1 101 ? 30.497 38.580 10.672 1.00 22.03 123 HIS A N 1
ATOM 668 C CA . HIS A 1 101 ? 30.560 38.711 12.120 1.00 25.59 123 HIS A CA 1
ATOM 669 C C . HIS A 1 101 ? 29.156 38.654 12.710 1.00 31.03 123 HIS A C 1
ATOM 670 O O . HIS A 1 101 ? 28.275 39.419 12.323 1.00 31.54 123 HIS A O 1
ATOM 677 N N . HIS A 1 102 ? 28.949 37.726 13.634 1.00 26.64 124 HIS A N 1
ATOM 678 C CA . HIS A 1 102 ? 27.671 37.604 14.303 1.00 24.82 124 HIS A CA 1
ATOM 679 C C . HIS A 1 102 ? 27.883 36.759 15.543 1.00 25.94 124 HIS A C 1
ATOM 680 O O . HIS A 1 102 ? 28.902 36.098 15.678 1.00 26.45 124 HIS A O 1
ATOM 687 N N . HIS A 1 103 ? 26.947 36.787 16.470 1.00 30.95 125 HIS A N 1
ATOM 688 C CA . HIS A 1 103 ? 27.128 35.964 17.641 1.00 37.14 125 HIS A CA 1
ATOM 689 C C . HIS A 1 103 ? 25.922 35.097 17.934 1.00 37.43 125 HIS A C 1
ATOM 690 O O . HIS A 1 103 ? 24.803 35.384 17.510 1.00 39.42 125 HIS A O 1
ATOM 697 N N . HIS A 1 104 ? 26.162 34.036 18.690 1.00 37.64 126 HIS A N 1
ATOM 698 C CA . HIS A 1 104 ? 25.108 33.102 19.036 1.00 43.34 126 HIS A CA 1
ATOM 699 C C . HIS A 1 104 ? 24.835 32.966 20.520 1.00 48.56 126 HIS A C 1
ATOM 700 O O . HIS A 1 104 ? 25.720 32.624 21.316 1.00 40.38 126 HIS A O 1
ATOM 707 N N . HIS A 1 105 ? 23.576 33.230 20.863 1.00 59.00 127 HIS A N 1
ATOM 708 C CA . HIS A 1 105 ? 23.046 33.158 22.227 1.00 67.62 127 HIS A CA 1
ATOM 709 C C . HIS A 1 105 ? 22.575 31.737 22.332 1.00 67.27 127 HIS A C 1
ATOM 710 O O . HIS A 1 105 ? 21.385 31.505 22.489 1.00 67.06 127 HIS A O 1
ATOM 717 N N . HIS A 1 106 ? 23.473 30.771 22.216 1.00 67.46 128 HIS A N 1
ATOM 718 C CA . HIS A 1 106 ? 22.992 29.390 22.276 1.00 68.73 128 HIS A CA 1
ATOM 719 C C . HIS A 1 106 ? 23.410 28.406 23.366 1.00 76.96 128 HIS A C 1
ATOM 720 O O . HIS A 1 106 ? 22.498 27.937 24.124 1.00 80.87 128 HIS A O 1
ATOM 723 N N . ALA B 1 13 ? 35.632 41.552 36.045 1.00 70.10 35 ALA B N 1
ATOM 724 C CA . ALA B 1 13 ? 36.889 41.429 36.832 1.00 70.81 35 ALA B CA 1
ATOM 725 C C . ALA B 1 13 ? 37.775 40.272 36.378 1.00 66.79 35 ALA B C 1
ATOM 726 O O . ALA B 1 13 ? 38.816 40.022 36.986 1.00 66.96 35 ALA B O 1
ATOM 728 N N . PHE B 1 14 ? 37.370 39.554 35.330 1.00 58.17 36 PHE B N 1
ATOM 729 C CA . PHE B 1 14 ? 38.208 38.470 34.830 1.00 45.46 36 PHE B CA 1
ATOM 730 C C . PHE B 1 14 ? 38.308 38.476 33.309 1.00 39.72 36 PHE B C 1
ATOM 731 O O . PHE B 1 14 ? 37.343 38.766 32.602 1.00 38.64 36 PHE B O 1
ATOM 739 N N . THR B 1 15 ? 39.508 38.171 32.826 1.00 28.48 37 THR B N 1
ATOM 740 C CA . THR B 1 15 ? 39.804 38.181 31.404 1.00 30.02 37 THR B CA 1
ATOM 741 C C . THR B 1 15 ? 40.015 36.785 30.829 1.00 28.77 37 THR B C 1
ATOM 742 O O . THR B 1 15 ? 40.702 35.962 31.424 1.00 35.12 37 THR B O 1
ATOM 746 N N . ILE B 1 16 ? 39.425 36.536 29.666 1.00 30.06 38 ILE B N 1
ATOM 747 C CA . ILE B 1 16 ? 39.566 35.256 28.979 1.00 27.34 38 ILE B CA 1
ATOM 748 C C . ILE B 1 16 ? 40.461 35.420 27.757 1.00 24.31 38 ILE B C 1
ATOM 749 O O . ILE B 1 16 ? 40.232 36.302 26.930 1.00 30.70 38 ILE B O 1
ATOM 754 N N . LEU B 1 17 ? 41.484 34.573 27.653 1.00 28.02 39 LEU B N 1
ATOM 755 C CA . LEU B 1 17 ? 42.421 34.607 26.534 1.00 26.40 39 LEU B CA 1
ATOM 756 C C . LEU B 1 17 ? 42.230 33.412 25.601 1.00 22.34 39 LEU B C 1
ATOM 757 O O . LEU B 1 17 ? 42.295 32.265 26.047 1.00 22.18 39 LEU B O 1
ATOM 762 N N . ASP B 1 18 ? 41.999 33.671 24.314 1.00 20.50 40 ASP B N 1
ATOM 763 C CA . ASP B 1 18 ? 41.858 32.583 23.353 1.00 28.05 40 ASP B CA 1
ATOM 764 C C . ASP B 1 18 ? 43.254 32.417 22.774 1.00 26.93 40 ASP B C 1
ATOM 765 O O . ASP B 1 18 ? 43.728 33.261 22.024 1.00 27.12 40 ASP B O 1
ATOM 770 N N . VAL B 1 19 ? 43.899 31.319 23.141 1.00 24.92 41 VAL B N 1
ATOM 771 C CA . VAL B 1 19 ? 45.258 31.007 22.733 1.00 22.39 41 VAL B CA 1
ATOM 772 C C . VAL B 1 19 ? 45.381 30.293 21.377 1.00 26.96 41 VAL B C 1
ATOM 773 O O . VAL B 1 19 ? 46.481 30.021 20.903 1.00 19.50 41 VAL B O 1
ATOM 777 N N . ARG B 1 20 ? 44.254 30.014 20.741 1.00 23.84 42 ARG B N 1
ATOM 778 C CA . ARG B 1 20 ? 44.282 29.326 19.456 1.00 20.24 42 ARG B CA 1
ATOM 779 C C . ARG B 1 20 ? 44.651 30.230 18.281 1.00 25.81 42 ARG B C 1
ATOM 780 O O . ARG B 1 20 ? 44.792 31.451 18.419 1.00 24.29 42 ARG B O 1
ATOM 788 N N . ASP B 1 21 ? 44.806 29.592 17.125 1.00 25.11 43 ASP B N 1
ATOM 789 C CA . ASP B 1 21 ? 45.128 30.241 15.859 1.00 32.16 43 ASP B CA 1
ATOM 790 C C . ASP B 1 21 ? 44.095 31.326 15.557 1.00 27.23 43 ASP B C 1
ATOM 791 O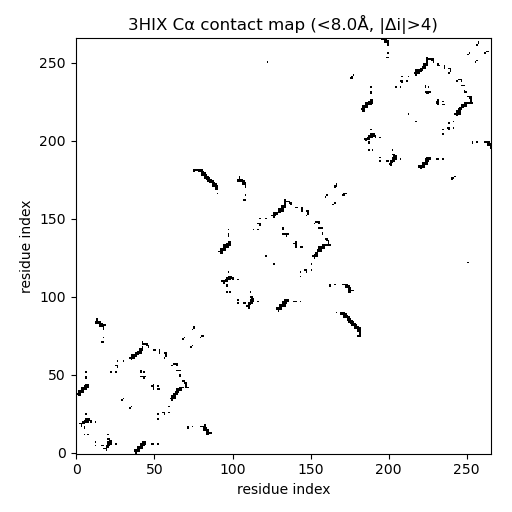 O . ASP B 1 21 ? 42.911 31.157 15.852 1.00 21.91 43 ASP B O 1
ATOM 796 N N . ARG B 1 22 ? 44.530 32.428 14.955 1.00 30.69 44 ARG B N 1
ATOM 797 C CA . ARG B 1 22 ? 43.594 33.499 14.613 1.00 31.72 44 ARG B CA 1
ATOM 798 C C . ARG B 1 22 ? 42.521 32.928 13.691 1.00 31.48 44 ARG B C 1
ATOM 799 O O . ARG B 1 22 ? 41.365 33.340 13.740 1.00 26.38 44 ARG B O 1
ATOM 807 N N . SER B 1 23 ? 42.923 31.970 12.861 1.00 32.74 45 SER B N 1
ATOM 808 C CA . SER B 1 23 ? 42.020 31.306 11.925 1.00 33.86 45 SER B CA 1
ATOM 809 C C . SER B 1 23 ? 40.902 30.628 12.701 1.00 24.58 45 SER B C 1
ATOM 810 O O . SER B 1 23 ? 39.731 30.733 12.350 1.00 19.98 45 SER B O 1
ATOM 813 N N . THR B 1 24 ? 41.286 29.916 13.755 1.00 22.05 46 THR B N 1
ATOM 814 C CA . THR B 1 24 ? 40.343 29.191 14.593 1.00 24.66 46 THR B CA 1
ATOM 815 C C . THR B 1 24 ? 39.502 30.157 15.418 1.00 27.35 46 THR B C 1
ATOM 816 O O . THR B 1 24 ? 38.311 29.933 15.631 1.00 23.53 46 THR B O 1
ATOM 820 N N . TYR B 1 25 ? 40.133 31.230 15.880 1.00 27.01 47 TYR B N 1
ATOM 821 C CA . TYR B 1 25 ? 39.442 32.252 16.661 1.00 24.34 47 TYR B CA 1
ATOM 822 C C . TYR B 1 25 ? 38.311 32.844 15.809 1.00 20.37 47 TYR B C 1
ATOM 823 O O . TYR B 1 25 ? 37.210 33.075 16.297 1.00 25.56 47 TYR B O 1
ATOM 832 N N . ASN B 1 26 ? 38.593 33.064 14.529 1.00 21.05 48 ASN B N 1
ATOM 833 C CA . ASN B 1 26 ? 37.622 33.636 13.603 1.00 20.59 48 ASN B CA 1
ATOM 834 C C . ASN B 1 26 ? 36.422 32.721 13.365 1.00 18.66 48 ASN B C 1
ATOM 835 O O . ASN B 1 26 ? 35.326 33.200 13.074 1.00 20.11 48 ASN B O 1
ATOM 840 N N . ASP B 1 27 ? 36.623 31.411 13.491 1.00 21.49 49 ASP B N 1
ATOM 841 C CA . ASP B 1 27 ? 35.533 30.459 13.287 1.00 17.99 49 ASP B CA 1
ATOM 842 C C . ASP B 1 27 ? 34.580 30.409 14.475 1.00 23.99 49 ASP B C 1
ATOM 843 O O . ASP B 1 27 ? 33.557 29.727 14.432 1.00 23.33 49 ASP B O 1
ATOM 848 N N . GLY B 1 28 ? 34.916 31.124 15.541 1.00 21.76 50 GLY B N 1
ATOM 849 C CA . GLY B 1 28 ? 34.055 31.129 16.711 1.00 22.27 50 GLY B CA 1
ATOM 850 C C . GLY B 1 28 ? 34.857 31.111 17.996 1.00 23.16 50 GLY B C 1
ATOM 851 O O . GLY B 1 28 ? 35.672 30.219 18.216 1.00 24.10 50 GLY B O 1
ATOM 852 N N . HIS B 1 29 ? 34.623 32.100 18.850 1.00 23.80 51 HIS B N 1
ATOM 853 C CA . HIS B 1 29 ? 35.337 32.201 20.111 1.00 26.33 51 HIS B CA 1
ATOM 854 C C . HIS B 1 29 ? 34.412 32.713 21.199 1.00 29.57 51 HIS B C 1
ATOM 855 O O . HIS B 1 29 ? 33.346 33.256 20.915 1.00 25.69 51 HIS B O 1
ATOM 862 N N . ILE B 1 30 ? 34.813 32.536 22.451 1.00 27.48 52 ILE B N 1
ATOM 863 C CA . ILE B 1 30 ? 33.990 33.012 23.551 1.00 24.74 52 ILE B CA 1
ATOM 864 C C . ILE B 1 30 ? 33.780 34.515 23.403 1.00 23.44 52 ILE B C 1
ATOM 865 O O . ILE B 1 30 ? 34.722 35.256 23.119 1.00 25.80 52 ILE B O 1
ATOM 878 N N . GLY B 1 32 ? 33.830 38.048 24.030 1.00 38.96 54 GLY B N 1
ATOM 879 C CA . GLY B 1 32 ? 34.623 38.865 24.931 1.00 32.58 54 GLY B CA 1
ATOM 880 C C . GLY B 1 32 ? 36.064 38.440 25.129 1.00 32.02 54 GLY B C 1
ATOM 881 O O . GLY B 1 32 ? 36.856 39.194 25.697 1.00 39.25 54 GLY B O 1
ATOM 882 N N . ALA B 1 33 ? 36.419 37.244 24.668 1.00 28.48 55 ALA B N 1
ATOM 883 C CA . ALA B 1 33 ? 37.784 36.759 24.833 1.00 30.68 55 ALA B CA 1
ATOM 884 C C . ALA B 1 33 ? 38.771 37.530 23.970 1.00 34.84 55 ALA B C 1
ATOM 885 O O . ALA B 1 33 ? 38.431 37.987 22.880 1.00 35.12 55 ALA B O 1
ATOM 895 N N . ALA B 1 35 ? 42.028 37.698 21.628 1.00 28.17 57 ALA B N 1
ATOM 896 C CA . ALA B 1 35 ? 42.778 36.810 20.756 1.00 26.08 57 ALA B CA 1
ATOM 897 C C . ALA B 1 35 ? 44.249 36.978 21.088 1.00 30.85 57 ALA B C 1
ATOM 898 O O . ALA B 1 35 ? 44.802 38.073 20.978 1.00 31.74 57 ALA B O 1
ATOM 908 N N . PRO B 1 37 ? 47.177 34.401 20.212 1.00 31.96 59 PRO B N 1
ATOM 909 C CA . PRO B 1 37 ? 47.821 33.188 19.716 1.00 29.23 59 PRO B CA 1
ATOM 910 C C . PRO B 1 37 ? 49.078 32.866 20.521 1.00 27.89 59 PRO B C 1
ATOM 911 O O . PRO B 1 37 ? 49.838 33.763 20.889 1.00 26.66 59 PRO B O 1
ATOM 915 N N . ILE B 1 38 ? 49.285 31.579 20.785 1.00 29.21 60 ILE B N 1
ATOM 916 C CA . ILE B 1 38 ? 50.432 31.103 21.554 1.00 27.60 60 ILE B CA 1
ATOM 917 C C . ILE B 1 38 ? 51.763 31.764 21.202 1.00 29.57 60 ILE B C 1
ATOM 918 O O . ILE B 1 38 ? 52.523 32.149 22.088 1.00 32.34 60 ILE B O 1
ATOM 923 N N . GLU B 1 39 ? 52.053 31.896 19.913 1.00 34.64 61 GLU B N 1
ATOM 924 C CA . GLU B 1 39 ? 53.314 32.502 19.509 1.00 43.47 61 GLU B CA 1
ATOM 925 C C . GLU B 1 39 ? 53.497 33.929 20.019 1.00 43.36 61 GLU B C 1
ATOM 926 O O . GLU B 1 39 ? 54.616 34.341 20.315 1.00 40.80 61 GLU B O 1
ATOM 932 N N . ASP B 1 40 ? 52.405 34.678 20.133 1.00 46.05 62 ASP B N 1
ATOM 933 C CA . ASP B 1 40 ? 52.479 36.065 20.594 1.00 43.14 62 ASP B CA 1
ATOM 934 C C . ASP B 1 40 ? 52.023 36.261 22.035 1.00 40.40 62 ASP B C 1
ATOM 935 O O . ASP B 1 40 ? 52.222 37.329 22.612 1.00 43.43 62 ASP B O 1
ATOM 940 N N . LEU B 1 41 ? 51.410 35.231 22.607 1.00 33.31 63 LEU B N 1
ATOM 941 C CA . LEU B 1 41 ? 50.886 35.280 23.971 1.00 28.13 63 LEU B CA 1
ATOM 942 C C . LEU B 1 41 ? 51.687 36.066 25.009 1.00 34.81 63 LEU B C 1
ATOM 943 O O . LEU B 1 41 ? 51.208 37.067 25.539 1.00 38.06 63 LEU B O 1
ATOM 948 N N . VAL B 1 42 ? 52.894 35.605 25.315 1.00 33.00 64 VAL B N 1
ATOM 949 C CA . VAL B 1 42 ? 53.718 36.264 26.319 1.00 34.14 64 VAL B CA 1
ATOM 950 C C . VAL B 1 42 ? 53.968 37.755 26.067 1.00 39.81 64 VAL B C 1
ATOM 951 O O . VAL B 1 42 ? 53.731 38.572 26.954 1.00 36.19 64 VAL B O 1
ATOM 955 N N . ASP B 1 43 ? 54.440 38.114 24.876 1.00 40.70 65 ASP B N 1
ATOM 956 C CA . ASP B 1 43 ? 54.696 39.519 24.582 1.00 50.10 65 ASP B CA 1
ATOM 957 C C . ASP B 1 43 ? 53.408 40.325 24.649 1.00 49.41 65 ASP B C 1
ATOM 958 O O . ASP B 1 43 ? 53.396 41.422 25.205 1.00 48.03 65 ASP B O 1
ATOM 963 N N . ARG B 1 44 ? 52.320 39.781 24.110 1.00 45.55 66 ARG B N 1
ATOM 964 C CA . ARG B 1 44 ? 51.045 40.498 24.145 1.00 40.66 66 ARG B CA 1
ATOM 965 C C . ARG B 1 44 ? 50.458 40.685 25.543 1.00 45.43 66 ARG B C 1
ATOM 966 O O . ARG B 1 44 ? 50.056 41.787 25.923 1.00 50.35 66 ARG B O 1
ATOM 974 N N . ALA B 1 45 ? 50.394 39.608 26.313 1.00 39.72 67 ALA B N 1
ATOM 975 C CA . ALA B 1 45 ? 49.835 39.698 27.660 1.00 39.69 67 ALA B CA 1
ATOM 976 C C . ALA B 1 45 ? 50.716 40.593 28.530 1.00 39.60 67 ALA B C 1
ATOM 977 O O . ALA B 1 45 ? 50.217 41.406 29.317 1.00 45.92 67 ALA B O 1
ATOM 979 N N . SER B 1 46 ? 52.029 40.429 28.376 1.00 38.01 68 SER B N 1
ATOM 980 C CA . SER B 1 46 ? 53.040 41.187 29.134 1.00 43.98 68 SER B CA 1
ATOM 981 C C . SER B 1 46 ? 52.969 42.685 28.927 1.00 49.61 68 SER B C 1
ATOM 982 O O . SER B 1 46 ? 53.575 43.460 29.671 1.00 51.47 68 SER B O 1
ATOM 985 N N . SER B 1 47 ? 52.244 43.088 27.892 1.00 55.98 69 SER B N 1
ATOM 986 C CA . SER B 1 47 ? 52.103 44.509 27.560 1.00 65.49 69 SER B CA 1
ATOM 987 C C . SER B 1 47 ? 50.669 44.967 27.549 1.00 68.81 69 SER B C 1
ATOM 988 O O . SER B 1 47 ? 50.324 45.944 26.890 1.00 73.06 69 SER B O 1
ATOM 991 N N . SER B 1 48 ? 49.826 44.291 28.300 1.00 65.15 70 SER B N 1
ATOM 992 C CA . SER B 1 48 ? 48.436 44.662 28.243 1.00 61.37 70 SER B CA 1
ATOM 993 C C . SER B 1 48 ? 47.624 44.302 29.463 1.00 54.81 70 SER B C 1
ATOM 994 O O . SER B 1 48 ? 46.479 44.718 29.606 1.00 57.77 70 SER B O 1
ATOM 997 N N . LEU B 1 49 ? 48.214 43.512 30.339 1.00 40.54 71 LEU B N 1
ATOM 998 C CA . LEU B 1 49 ? 47.524 43.082 31.535 1.00 34.95 71 LEU B CA 1
ATOM 999 C C . LEU B 1 49 ? 48.562 43.092 32.618 1.00 43.37 71 LEU B C 1
ATOM 1000 O O . LEU B 1 49 ? 49.709 42.724 32.376 1.00 51.05 71 LEU B O 1
ATOM 1005 N N . GLU B 1 50 ? 48.184 43.534 33.808 1.00 50.31 72 GLU B N 1
ATOM 1006 C CA . GLU B 1 50 ? 49.166 43.529 34.864 1.00 56.80 72 GLU B CA 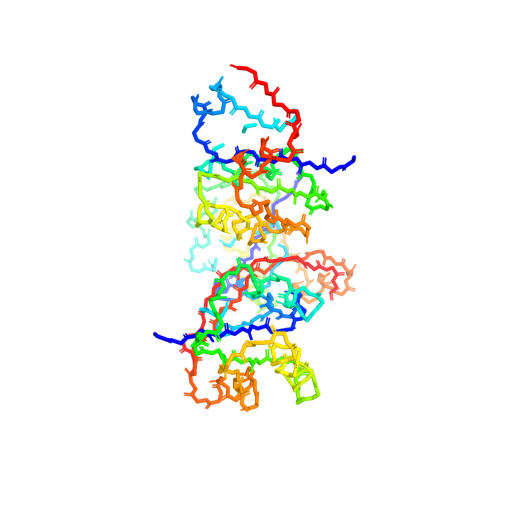1
ATOM 1007 C C . GLU B 1 50 ? 49.295 42.074 35.282 1.00 55.61 72 GLU B C 1
ATOM 1008 O O . GLU B 1 50 ? 48.471 41.234 34.911 1.00 56.05 72 GLU B O 1
ATOM 1014 N N . LYS B 1 51 ? 50.346 41.771 36.025 1.00 50.47 73 LYS B N 1
ATOM 1015 C CA . LYS B 1 51 ? 50.606 40.412 36.455 1.00 53.39 73 LYS B CA 1
ATOM 1016 C C . LYS B 1 51 ? 49.774 39.907 37.626 1.00 55.84 73 LYS B C 1
ATOM 1017 O O . LYS B 1 51 ? 50.056 38.841 38.166 1.00 56.80 73 LYS B O 1
ATOM 1023 N N . SER B 1 52 ? 48.732 40.649 37.991 1.00 54.94 74 SER B N 1
ATOM 1024 C CA . SER B 1 52 ? 47.865 40.271 39.107 1.00 57.87 74 SER B CA 1
ATOM 1025 C C . SER B 1 52 ? 46.439 40.038 38.617 1.00 52.78 74 SER B C 1
ATOM 1026 O O . SER B 1 52 ? 45.559 39.652 39.384 1.00 50.70 74 SER B O 1
ATOM 1029 N N . ARG B 1 53 ? 46.220 40.294 37.336 1.00 47.90 75 ARG B N 1
ATOM 1030 C CA . ARG B 1 53 ? 44.910 40.144 36.718 1.00 45.74 75 ARG B CA 1
ATOM 1031 C C . ARG B 1 53 ? 44.459 38.682 36.658 1.00 42.44 75 ARG B C 1
ATOM 1032 O O . ARG B 1 53 ? 45.253 37.796 36.345 1.00 42.45 75 ARG B O 1
ATOM 1040 N N . ASP B 1 54 ? 43.188 38.441 36.981 1.00 39.75 76 ASP B N 1
ATOM 1041 C CA . ASP B 1 54 ? 42.613 37.095 36.942 1.00 35.68 76 ASP B CA 1
ATOM 1042 C C . ASP B 1 54 ? 42.540 36.656 35.490 1.00 31.82 76 ASP B C 1
ATOM 1043 O O . ASP B 1 54 ? 41.652 37.081 34.754 1.00 39.58 76 ASP B O 1
ATOM 1048 N N . ILE B 1 55 ? 43.464 35.792 35.092 1.00 32.50 77 ILE B N 1
ATOM 1049 C CA . ILE B 1 55 ? 43.535 35.327 33.714 1.00 26.51 77 ILE B CA 1
ATOM 1050 C C . ILE B 1 55 ? 43.052 33.895 33.520 1.00 29.76 77 ILE B C 1
ATOM 1051 O O . ILE B 1 55 ? 43.395 33.003 34.288 1.00 30.60 77 ILE B O 1
ATOM 1056 N N . TYR B 1 56 ? 42.246 33.695 32.483 1.00 30.23 78 TYR B N 1
ATOM 1057 C CA . TYR B 1 56 ? 41.703 32.385 32.152 1.00 29.02 78 TYR B CA 1
ATOM 1058 C C . TYR B 1 56 ? 42.039 32.106 30.700 1.00 31.37 78 TYR B C 1
ATOM 1059 O O . TYR B 1 56 ? 41.748 32.907 29.808 1.00 31.42 78 TYR B O 1
ATOM 1068 N N . VAL B 1 57 ? 42.681 30.967 30.482 1.00 26.66 79 VAL B N 1
ATOM 1069 C CA . VAL B 1 57 ? 43.122 30.577 29.164 1.00 28.51 79 VAL B CA 1
ATOM 1070 C C . VAL B 1 57 ? 42.402 29.364 28.602 1.00 24.39 79 VAL B C 1
ATOM 1071 O O . VAL B 1 57 ? 42.023 28.450 29.338 1.00 18.48 79 VAL B O 1
ATOM 1075 N N . TYR B 1 58 ? 42.206 29.378 27.289 1.00 26.51 80 TYR B N 1
ATOM 1076 C CA . TYR B 1 58 ? 41.609 28.252 26.594 1.00 27.46 80 TYR B CA 1
ATOM 1077 C C . TYR B 1 58 ? 42.270 28.196 25.230 1.00 24.52 80 TYR B C 1
ATOM 1078 O O . TYR B 1 58 ? 42.438 29.209 24.557 1.00 23.03 80 TYR B O 1
ATOM 1087 N N . GLY B 1 59 ? 42.712 27.001 24.866 1.00 25.49 81 GLY B N 1
ATOM 1088 C CA . GLY B 1 59 ? 43.363 26.801 23.593 1.00 25.22 81 GLY B CA 1
ATOM 1089 C C . GLY B 1 59 ? 42.687 25.614 22.958 1.00 23.80 81 GLY B C 1
ATOM 1090 O O . GLY B 1 59 ? 41.654 25.159 23.447 1.00 23.55 81 GLY B O 1
ATOM 1091 N N . ALA B 1 60 ? 43.253 25.104 21.876 1.00 23.38 82 ALA B N 1
ATOM 1092 C CA . ALA B 1 60 ? 42.663 23.953 21.206 1.00 23.68 82 ALA B CA 1
ATOM 1093 C C . ALA B 1 60 ? 43.160 22.674 21.867 1.00 29.79 82 ALA B C 1
ATOM 1094 O O . ALA B 1 60 ? 44.110 22.058 21.387 1.00 37.96 82 ALA B O 1
ATOM 1096 N N . GLY B 1 61 ? 42.536 22.288 22.975 1.00 25.19 83 GLY B N 1
ATOM 1097 C CA . GLY B 1 61 ? 42.954 21.074 23.659 1.00 21.93 83 GLY B CA 1
ATOM 1098 C C . GLY B 1 61 ? 43.776 21.320 24.916 1.00 22.77 83 GLY B C 1
ATOM 1099 O O . GLY B 1 61 ? 44.284 22.421 25.147 1.00 16.73 83 GLY B O 1
ATOM 1100 N N . ASP B 1 62 ? 43.915 20.283 25.729 1.00 20.08 84 ASP B N 1
ATOM 1101 C CA . ASP B 1 62 ? 44.650 20.385 26.977 1.00 17.32 84 ASP B CA 1
ATOM 1102 C C . ASP B 1 62 ? 46.129 20.712 26.802 1.00 14.91 84 ASP B C 1
ATOM 1103 O O . ASP B 1 62 ? 46.668 21.529 27.540 1.00 18.51 84 ASP B O 1
ATOM 1108 N N . GLU B 1 63 ? 46.790 20.086 25.836 1.00 18.40 85 GLU B N 1
ATOM 1109 C CA . GLU B 1 63 ? 48.202 20.360 25.619 1.00 23.16 85 GLU B CA 1
ATOM 1110 C C . GLU B 1 63 ? 48.486 21.845 25.361 1.00 25.11 85 GLU B C 1
ATOM 1111 O O . GLU B 1 63 ? 49.317 22.451 26.041 1.00 23.93 85 GLU B O 1
ATOM 1117 N N . GLN B 1 64 ? 47.803 22.431 24.380 1.00 17.87 86 GLN B N 1
ATOM 1118 C CA . GLN B 1 64 ? 48.020 23.839 24.053 1.00 22.52 86 GLN B CA 1
ATOM 1119 C C . GLN B 1 64 ? 47.630 24.758 25.203 1.00 18.64 86 GLN B C 1
ATOM 1120 O O . GLN B 1 64 ? 48.330 25.731 25.493 1.00 19.04 86 GLN B O 1
ATOM 1126 N N . THR B 1 65 ? 46.511 24.453 25.852 1.00 15.71 87 THR B N 1
ATOM 1127 C CA . THR B 1 65 ? 46.036 25.261 26.958 1.00 17.17 87 THR B CA 1
ATOM 1128 C C . THR B 1 65 ? 47.039 25.268 28.105 1.00 25.41 87 THR B C 1
ATOM 1129 O O . THR B 1 65 ? 47.322 26.314 28.681 1.00 21.51 87 THR B O 1
ATOM 1133 N N . SER B 1 66 ? 47.576 24.097 28.435 1.00 23.68 88 SER B N 1
ATOM 1134 C CA . SER B 1 66 ? 48.545 23.999 29.520 1.00 20.54 88 SER B CA 1
ATOM 1135 C C . SER B 1 66 ? 49.844 24.704 29.153 1.00 22.28 88 SER B C 1
ATOM 1136 O O . SER B 1 66 ? 50.436 25.395 29.977 1.00 22.13 88 SER B O 1
ATOM 1139 N N . GLN B 1 67 ? 50.291 24.513 27.918 1.00 20.30 89 GLN B N 1
ATOM 1140 C CA . GLN B 1 67 ? 51.521 25.134 27.443 1.00 25.68 89 GLN B CA 1
ATOM 1141 C C . GLN B 1 67 ? 51.472 26.652 27.638 1.00 30.01 89 GLN B C 1
ATOM 1142 O O . GLN B 1 67 ? 52.475 27.277 27.990 1.00 27.37 89 GLN B O 1
ATOM 1148 N N . ALA B 1 68 ? 50.294 27.229 27.418 1.00 25.33 90 ALA B N 1
ATOM 1149 C CA . ALA B 1 68 ? 50.077 28.666 27.554 1.00 23.66 90 ALA B CA 1
ATOM 1150 C C . ALA B 1 68 ? 50.057 29.120 29.008 1.00 26.66 90 ALA B C 1
ATOM 1151 O O . ALA B 1 68 ? 50.619 30.162 29.348 1.00 27.09 90 ALA B O 1
ATOM 1153 N N . VAL B 1 69 ? 49.389 28.348 29.859 1.00 27.85 91 VAL B N 1
ATOM 1154 C CA . VAL B 1 69 ? 49.305 28.682 31.275 1.00 25.71 91 VAL B CA 1
ATOM 1155 C C . VAL B 1 69 ? 50.714 28.730 31.858 1.00 32.16 91 VAL B C 1
ATOM 1156 O O . VAL B 1 69 ? 51.047 29.631 32.631 1.00 26.79 91 VAL B O 1
ATOM 1160 N N . ASN B 1 70 ? 51.539 27.766 31.460 1.00 33.75 92 ASN B N 1
ATOM 1161 C CA . ASN B 1 70 ? 52.920 27.668 31.923 1.00 30.59 92 ASN B CA 1
ATOM 1162 C C . ASN B 1 70 ? 53.788 28.825 31.405 1.00 36.21 92 ASN B C 1
ATOM 1163 O O . ASN B 1 70 ? 54.695 29.292 32.096 1.00 35.45 92 ASN B O 1
ATOM 1168 N N . LEU B 1 71 ? 53.519 29.279 30.186 1.00 31.93 93 LEU B N 1
ATOM 1169 C CA . LEU B 1 71 ? 54.270 30.393 29.609 1.00 24.27 93 LEU B CA 1
ATOM 1170 C C . LEU B 1 71 ? 54.045 31.635 30.454 1.00 36.51 93 LEU B C 1
ATOM 1171 O O . LEU B 1 71 ? 54.995 32.283 30.897 1.00 42.86 93 LEU B O 1
ATOM 1176 N N . LEU B 1 72 ? 52.776 31.952 30.680 1.00 28.99 94 LEU B N 1
ATOM 1177 C CA . LEU B 1 72 ? 52.406 33.113 31.469 1.00 35.62 94 LEU B CA 1
ATOM 1178 C C . LEU B 1 72 ? 52.935 33.040 32.900 1.00 36.04 94 LEU B C 1
ATOM 1179 O O . LEU B 1 72 ? 53.323 34.059 33.471 1.00 30.73 94 LEU B O 1
ATOM 1184 N N . ARG B 1 73 ? 52.949 31.844 33.484 1.00 37.20 95 ARG B N 1
ATOM 1185 C CA . ARG B 1 73 ? 53.449 31.687 34.848 1.00 36.25 95 ARG B CA 1
ATOM 1186 C C . ARG B 1 73 ? 54.969 31.791 34.857 1.00 40.08 95 ARG B C 1
ATOM 1187 O O . ARG B 1 73 ? 55.567 32.285 35.813 1.00 42.83 95 ARG B O 1
ATOM 1195 N N . SER B 1 74 ? 55.590 31.318 33.786 1.00 40.30 96 SER B N 1
ATOM 1196 C CA . SER B 1 74 ? 57.036 31.378 33.676 1.00 50.54 96 SER B CA 1
ATOM 1197 C C . SER B 1 74 ? 57.419 32.832 33.408 1.00 55.40 96 SER B C 1
ATOM 1198 O O . SER B 1 74 ? 58.558 33.240 33.639 1.00 58.48 96 SER B O 1
ATOM 1201 N N . ALA B 1 75 ? 56.448 33.608 32.932 1.00 51.65 97 ALA B N 1
ATOM 1202 C CA . ALA B 1 75 ? 56.658 35.019 32.628 1.00 48.93 97 ALA B CA 1
ATOM 1203 C C . ALA B 1 75 ? 56.339 35.890 33.836 1.00 51.88 97 ALA B C 1
ATOM 1204 O O . ALA B 1 75 ? 56.416 37.116 33.768 1.00 50.12 97 ALA B O 1
ATOM 1206 N N . GLY B 1 76 ? 55.961 35.255 34.938 1.00 49.49 98 GLY B N 1
ATOM 1207 C CA . GLY B 1 76 ? 55.664 36.004 36.141 1.00 48.52 98 GLY B CA 1
ATOM 1208 C C . GLY B 1 76 ? 54.231 36.438 36.377 1.00 50.22 98 GLY B C 1
ATOM 1209 O O . GLY B 1 76 ? 53.994 37.338 37.181 1.00 51.28 98 GLY B O 1
ATOM 1210 N N . PHE B 1 77 ? 53.268 35.837 35.686 1.00 50.57 99 PHE B N 1
ATOM 1211 C CA . PHE B 1 77 ? 51.874 36.205 35.919 1.00 46.09 99 PHE B CA 1
ATOM 1212 C C . PHE B 1 77 ? 51.398 35.420 37.143 1.00 43.69 99 PHE B C 1
ATOM 1213 O O . PHE B 1 77 ? 51.529 34.200 37.199 1.00 40.72 99 PHE B O 1
ATOM 1221 N N . GLU B 1 78 ? 50.858 36.139 38.122 1.00 46.97 100 GLU B N 1
ATOM 1222 C CA . GLU B 1 78 ? 50.415 35.552 39.387 1.00 53.46 100 GLU B CA 1
ATOM 1223 C C . GLU B 1 78 ? 49.174 34.663 39.407 1.00 44.56 100 GLU B C 1
ATOM 1224 O O . GLU B 1 78 ? 49.139 33.686 40.155 1.00 35.43 100 GLU B O 1
ATOM 1230 N N . HIS B 1 79 ? 48.158 34.991 38.613 1.00 40.61 101 HIS B N 1
ATOM 1231 C CA . HIS B 1 79 ? 46.936 34.191 38.617 1.00 41.98 101 HIS B CA 1
ATOM 1232 C C . HIS B 1 79 ? 46.451 33.721 37.247 1.00 35.42 101 HIS B C 1
ATOM 1233 O O . HIS B 1 79 ? 45.528 34.291 36.674 1.00 35.81 101 HIS B O 1
ATOM 1240 N N . VAL B 1 80 ? 47.072 32.665 36.733 1.00 32.23 102 VAL B N 1
ATOM 1241 C CA . VAL B 1 80 ? 46.690 32.119 35.434 1.00 25.77 102 VAL B CA 1
ATOM 1242 C C . VAL B 1 80 ? 45.962 30.794 35.654 1.00 31.34 102 VAL B C 1
ATOM 1243 O O . VAL B 1 80 ? 46.494 29.884 36.293 1.00 28.02 102 VAL B O 1
ATOM 1247 N N . SER B 1 81 ? 44.742 30.700 35.137 1.00 30.60 103 SER B N 1
ATOM 1248 C CA . SER B 1 81 ? 43.931 29.492 35.273 1.00 35.01 103 SER B CA 1
ATOM 1249 C C . SER B 1 81 ? 43.548 28.995 33.883 1.00 32.30 103 SER B C 1
ATOM 1250 O O . SER B 1 81 ? 43.831 29.653 32.884 1.00 29.95 103 SER B O 1
ATOM 1253 N N . GLU B 1 82 ? 42.899 27.838 33.814 1.00 36.65 104 GLU B N 1
ATOM 1254 C CA . GLU B 1 82 ? 42.488 27.311 32.525 1.00 29.21 104 GLU B CA 1
ATOM 1255 C C . GLU B 1 82 ? 40.984 27.060 32.490 1.00 26.41 104 GLU B C 1
ATOM 1256 O O . GLU B 1 82 ? 40.361 26.785 33.517 1.00 25.07 104 GLU B O 1
ATOM 1262 N N . LEU B 1 83 ? 40.400 27.187 31.304 1.00 23.83 105 LEU B N 1
ATOM 1263 C CA . LEU B 1 83 ? 38.977 26.926 31.115 1.00 23.29 105 LEU B CA 1
ATOM 1264 C C . LEU B 1 83 ? 38.947 25.485 30.639 1.00 22.51 105 LEU B C 1
ATOM 1265 O O . LEU B 1 83 ? 39.230 25.205 29.476 1.00 22.50 105 LEU B O 1
ATOM 1270 N N . LYS B 1 84 ? 38.609 24.572 31.538 1.00 16.21 106 LYS B N 1
ATOM 1271 C CA . LYS B 1 84 ? 38.591 23.158 31.210 1.00 25.41 106 LYS B CA 1
ATOM 1272 C C . LYS B 1 84 ? 37.568 22.769 30.152 1.00 28.02 106 LYS B C 1
ATOM 1273 O O . LYS B 1 84 ? 36.364 22.905 30.349 1.00 24.08 106 LYS B O 1
ATOM 1279 N N . GLY B 1 85 ? 38.072 22.282 29.021 1.00 25.11 107 GLY B N 1
ATOM 1280 C CA . GLY B 1 85 ? 37.202 21.881 27.933 1.00 18.92 107 GLY B CA 1
ATOM 1281 C C . GLY B 1 85 ? 37.131 22.928 26.836 1.00 18.80 107 GLY B C 1
ATOM 1282 O O . GLY B 1 85 ? 36.523 22.703 25.795 1.00 25.00 107 GLY B O 1
ATOM 1283 N N . GLY B 1 86 ? 37.744 24.082 27.078 1.00 21.04 108 GLY B N 1
ATOM 1284 C CA . GLY B 1 86 ? 37.759 25.140 26.085 1.00 23.71 108 GLY B CA 1
ATOM 1285 C C . GLY B 1 86 ? 36.415 25.569 25.529 1.00 26.53 108 GLY B C 1
ATOM 1286 O O . GLY B 1 86 ? 35.423 25.626 26.251 1.00 27.06 108 GLY B O 1
ATOM 1287 N N . LEU B 1 87 ? 36.397 25.860 24.228 1.00 23.05 109 LEU B N 1
ATOM 1288 C CA . LEU B 1 87 ? 35.208 26.324 23.522 1.00 24.47 109 LEU B CA 1
ATOM 1289 C C . LEU B 1 87 ? 34.016 25.391 23.652 1.00 25.31 109 LEU B C 1
ATOM 1290 O O . LEU B 1 87 ? 32.906 25.836 23.953 1.00 24.68 109 LEU B O 1
ATOM 1295 N N . ALA B 1 88 ? 34.241 24.101 23.416 1.00 23.09 110 ALA B N 1
ATOM 1296 C CA . ALA B 1 88 ? 33.172 23.105 23.496 1.00 28.83 110 ALA B CA 1
ATOM 1297 C C . ALA B 1 88 ? 32.494 23.051 24.864 1.00 25.11 110 ALA B C 1
ATOM 1298 O O . ALA B 1 88 ? 31.277 22.915 24.953 1.00 27.20 110 ALA B O 1
ATOM 1300 N N . ALA B 1 89 ? 33.277 23.136 25.933 1.00 23.94 111 ALA B N 1
ATOM 1301 C CA . ALA B 1 89 ? 32.692 23.089 27.268 1.00 18.78 111 ALA B CA 1
ATOM 1302 C C . ALA B 1 89 ? 31.868 24.349 27.523 1.00 24.78 111 ALA B C 1
ATOM 1303 O O . ALA B 1 89 ? 30.818 24.301 28.165 1.00 23.27 111 ALA B O 1
ATOM 1305 N N . TRP B 1 90 ? 32.351 25.471 27.001 1.00 21.70 112 TRP B N 1
ATOM 1306 C CA . TRP B 1 90 ? 31.683 26.757 27.162 1.00 26.54 112 TRP B CA 1
ATOM 1307 C C . TRP B 1 90 ? 30.332 26.748 26.451 1.00 31.52 112 TRP B C 1
ATOM 1308 O O . TRP B 1 90 ? 29.321 27.205 26.999 1.00 25.03 112 TRP B O 1
ATOM 1319 N N . LYS B 1 91 ? 30.305 26.220 25.233 1.00 25.81 113 LYS B N 1
ATOM 1320 C CA . LYS B 1 91 ? 29.053 26.166 24.492 1.00 31.23 113 LYS B CA 1
ATOM 1321 C C . LYS B 1 91 ? 28.107 25.165 25.143 1.00 29.64 113 LYS B C 1
ATOM 1322 O O . LYS B 1 91 ? 26.891 25.318 25.075 1.00 27.36 113 LYS B O 1
ATOM 1328 N N . ALA B 1 92 ? 28.680 24.156 25.795 1.00 31.89 114 ALA B N 1
ATOM 132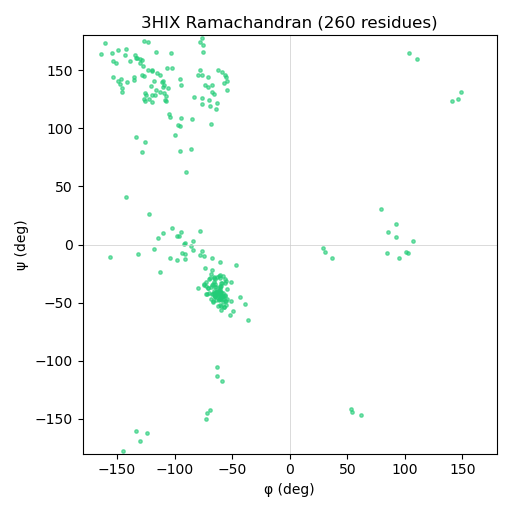9 C CA . ALA B 1 92 ? 27.904 23.116 26.461 1.00 32.00 114 ALA B CA 1
ATOM 1330 C C . ALA B 1 92 ? 27.056 23.657 27.609 1.00 33.86 114 ALA B C 1
ATOM 1331 O O . ALA B 1 92 ? 26.018 23.083 27.940 1.00 37.93 114 ALA B O 1
ATOM 1333 N N . ILE B 1 93 ? 27.496 24.748 28.229 1.00 28.03 115 ILE B N 1
ATOM 1334 C CA . ILE B 1 93 ? 26.719 25.322 29.323 1.00 22.41 115 ILE B CA 1
ATOM 1335 C C . ILE B 1 93 ? 25.939 26.553 28.869 1.00 25.24 115 ILE B C 1
ATOM 1336 O O . ILE B 1 93 ? 25.439 27.319 29.691 1.00 29.70 115 ILE B O 1
ATOM 1341 N N . GLY B 1 94 ? 25.847 26.735 27.552 1.00 37.43 116 GLY B N 1
ATOM 1342 C CA . GLY B 1 94 ? 25.107 27.854 26.993 1.00 38.63 116 GLY B CA 1
ATOM 1343 C C . GLY B 1 94 ? 25.851 29.168 26.868 1.00 35.80 116 GLY B C 1
ATOM 1344 O O . GLY B 1 94 ? 25.242 30.199 26.582 1.00 34.06 116 GLY B O 1
ATOM 1345 N N . GLY B 1 95 ? 27.163 29.137 27.072 1.00 30.63 117 GLY B N 1
ATOM 1346 C CA . GLY B 1 95 ? 27.956 30.350 26.984 1.00 25.41 117 GLY B CA 1
ATOM 1347 C C . GLY B 1 95 ? 27.878 31.032 25.632 1.00 32.03 117 GLY B C 1
ATOM 1348 O O . GLY B 1 95 ? 27.716 30.366 24.610 1.00 34.79 117 GLY B O 1
ATOM 1349 N N . PRO B 1 96 ? 27.993 32.367 25.593 1.00 38.19 118 PRO B N 1
ATOM 1350 C CA . PRO B 1 96 ? 27.935 33.153 24.356 1.00 33.70 118 PRO B CA 1
ATOM 1351 C C . PRO B 1 96 ? 29.215 33.080 23.541 1.00 36.10 118 PRO B C 1
ATOM 1352 O O . PRO B 1 96 ? 30.315 33.014 24.096 1.00 36.18 118 PRO B O 1
ATOM 1356 N N . THR B 1 97 ? 29.063 33.111 22.221 1.00 31.61 119 THR B N 1
ATOM 1357 C CA . THR B 1 97 ? 30.204 33.063 21.324 1.00 32.68 119 THR B CA 1
ATOM 1358 C C . THR B 1 97 ? 30.026 34.035 20.160 1.00 29.12 119 THR B C 1
ATOM 1359 O O . THR B 1 97 ? 28.906 34.433 19.842 1.00 34.00 119 THR B O 1
ATOM 1363 N N . GLU B 1 98 ? 31.143 34.414 19.543 1.00 25.24 120 GLU B N 1
ATOM 1364 C CA . GLU B 1 98 ? 31.146 35.322 18.398 1.00 32.41 120 GLU B CA 1
ATOM 1365 C C . GLU B 1 98 ? 31.951 34.724 17.253 1.00 25.91 120 GLU B C 1
ATOM 1366 O O . GLU B 1 98 ? 32.941 34.025 17.479 1.00 27.46 120 GLU B O 1
ATOM 1372 N N . LEU B 1 99 ? 31.521 34.998 16.025 1.00 25.38 121 LEU B N 1
ATOM 1373 C CA . LEU B 1 99 ? 32.250 34.548 14.842 1.00 25.67 121 LEU B CA 1
ATOM 1374 C C . LEU B 1 99 ? 32.656 35.836 14.141 1.00 27.29 121 LEU B C 1
ATOM 1375 O O . LEU B 1 99 ? 31.888 36.794 14.110 1.00 29.90 121 LEU B O 1
ATOM 1380 N N . GLU B 1 100 ? 33.866 35.866 13.594 1.00 25.96 122 GLU B N 1
ATOM 1381 C CA . GLU B 1 100 ? 34.368 37.071 12.942 1.00 27.63 122 GLU B CA 1
ATOM 1382 C C . GLU B 1 100 ? 34.328 36.981 11.417 1.00 23.83 122 GLU B C 1
ATOM 1383 O O . GLU B 1 100 ? 34.204 35.895 10.849 1.00 19.90 122 GLU B O 1
ATOM 1389 N N . HIS B 1 101 ? 34.469 38.135 10.770 1.00 20.89 123 HIS B N 1
ATOM 1390 C CA . HIS B 1 101 ? 34.467 38.227 9.308 1.00 21.20 123 HIS B CA 1
ATOM 1391 C C . HIS B 1 101 ? 35.789 37.743 8.718 1.00 33.91 123 HIS B C 1
ATOM 1392 O O . HIS B 1 101 ? 36.849 38.220 9.107 1.00 35.76 123 HIS B O 1
ATOM 1399 N N . HIS B 1 102 ? 35.729 36.801 7.780 1.00 23.29 124 HIS B N 1
ATOM 1400 C CA . HIS B 1 102 ? 36.935 36.296 7.124 1.00 24.22 124 HIS B CA 1
ATOM 1401 C C . HIS B 1 102 ? 36.626 35.612 5.790 1.00 28.77 124 HIS B C 1
ATOM 1402 O O . HIS B 1 102 ? 35.456 35.441 5.442 1.00 25.46 124 HIS B O 1
ATOM 1409 N N . HIS B 1 103 ? 37.671 35.235 5.046 1.00 26.90 125 HIS B N 1
ATOM 1410 C CA . HIS B 1 103 ? 37.518 34.605 3.729 1.00 25.92 125 HIS B CA 1
ATOM 1411 C C . HIS B 1 103 ? 38.028 33.173 3.635 1.00 28.66 125 HIS B C 1
ATOM 1412 O O . HIS B 1 103 ? 38.762 32.699 4.494 1.00 36.99 125 HIS B O 1
ATOM 1419 N N . HIS B 1 104 ? 37.645 32.494 2.560 1.00 22.08 126 HIS B N 1
ATOM 1420 C CA . HIS B 1 104 ? 38.043 31.109 2.324 1.00 27.16 126 HIS B CA 1
ATOM 1421 C C . HIS B 1 104 ? 38.023 30.771 0.834 1.00 32.52 126 HIS B C 1
ATOM 1422 O O . HIS B 1 104 ? 37.438 31.505 0.032 1.00 30.04 126 HIS B O 1
ATOM 1429 N N . HIS B 1 105 ? 38.662 29.660 0.468 1.00 37.46 127 HIS B N 1
ATOM 1430 C CA . HIS B 1 105 ? 38.720 29.242 -0.930 1.00 38.70 127 HIS B CA 1
ATOM 1431 C C . HIS B 1 105 ? 38.613 27.728 -1.134 1.00 39.45 127 HIS B C 1
ATOM 1432 O O . HIS B 1 105 ? 39.326 27.161 -1.956 1.00 44.29 127 HIS B O 1
ATOM 1439 N N . HIS B 1 106 ? 37.735 27.073 -0.384 1.00 47.61 128 HIS B N 1
ATOM 1440 C CA . HIS B 1 106 ? 37.544 25.635 -0.539 1.00 57.32 128 HIS B CA 1
ATOM 1441 C C . HIS B 1 106 ? 36.154 25.230 -0.065 1.00 64.91 128 HIS B C 1
ATOM 1442 O O . HIS B 1 106 ? 35.998 24.107 0.462 1.00 63.98 128 HIS B O 1
ATOM 1445 N N . ALA C 1 13 ? 61.178 48.281 5.644 1.00 93.02 35 ALA C N 1
ATOM 1446 C CA . ALA C 1 13 ? 60.079 47.572 4.933 1.00 90.20 35 ALA C CA 1
ATOM 1447 C C . ALA C 1 13 ? 58.847 47.427 5.822 1.00 84.25 35 ALA C C 1
ATOM 1448 O O . ALA C 1 13 ? 57.857 46.811 5.426 1.00 90.07 35 ALA C O 1
ATOM 1450 N N . PHE C 1 14 ? 58.918 47.986 7.028 1.00 68.18 36 PHE C N 1
ATOM 1451 C CA . PHE C 1 14 ? 57.793 47.937 7.953 1.00 55.75 36 PHE C CA 1
ATOM 1452 C C . PHE C 1 14 ? 57.113 49.304 7.924 1.00 46.34 36 PHE C C 1
ATOM 1453 O O . PHE C 1 14 ? 57.760 50.315 7.652 1.00 39.07 36 PHE C O 1
ATOM 1461 N N . THR C 1 15 ? 55.813 49.340 8.194 1.00 38.42 37 THR C N 1
ATOM 1462 C CA . THR C 1 15 ? 55.078 50.601 8.166 1.00 28.78 37 THR C CA 1
ATOM 1463 C C . THR C 1 15 ? 54.636 51.052 9.549 1.00 22.54 37 THR C C 1
ATOM 1464 O O . THR C 1 15 ? 54.215 50.239 10.369 1.00 21.73 37 THR C O 1
ATOM 1468 N N . ILE C 1 16 ? 54.734 52.356 9.798 1.00 18.72 38 ILE C N 1
ATOM 1469 C CA . ILE C 1 16 ? 54.339 52.927 11.079 1.00 20.06 38 ILE C CA 1
ATOM 1470 C C . ILE C 1 16 ? 53.115 53.814 10.888 1.00 22.29 38 ILE C C 1
ATOM 1471 O O . ILE C 1 16 ? 53.075 54.654 9.991 1.00 26.83 38 ILE C O 1
ATOM 1476 N N . LEU C 1 17 ? 52.115 53.606 11.732 1.00 22.05 39 LEU C N 1
ATOM 1477 C CA . LEU C 1 17 ? 50.876 54.369 11.671 1.00 24.30 39 LEU C CA 1
ATOM 1478 C C . LEU C 1 17 ? 50.678 55.180 12.942 1.00 20.81 39 LEU C C 1
ATOM 1479 O O . LEU C 1 17 ? 50.760 54.650 14.048 1.00 20.11 39 LEU C O 1
ATOM 1484 N N . ASP C 1 18 ? 50.420 56.470 12.776 1.00 18.57 40 ASP C N 1
ATOM 1485 C CA . ASP C 1 18 ? 50.187 57.359 13.909 1.00 19.70 40 ASP C CA 1
ATOM 1486 C C . ASP C 1 18 ? 48.671 57.581 13.919 1.00 18.11 40 ASP C C 1
ATOM 1487 O O . ASP C 1 18 ? 48.130 58.238 13.026 1.00 17.89 40 ASP C O 1
ATOM 1492 N N . VAL C 1 19 ? 47.984 57.023 14.913 1.00 17.64 41 VAL C N 1
ATOM 1493 C CA . VAL C 1 19 ? 46.526 57.143 14.978 1.00 14.45 41 VAL C CA 1
ATOM 1494 C C . VAL C 1 19 ? 45.973 58.285 15.828 1.00 15.42 41 VAL C C 1
ATOM 1495 O O . VAL C 1 19 ? 44.766 58.353 16.085 1.00 17.20 41 VAL C O 1
ATOM 1499 N N . ARG C 1 20 ? 46.844 59.190 16.257 1.00 16.05 42 ARG C N 1
ATOM 1500 C CA . ARG C 1 20 ? 46.403 60.328 17.054 1.00 17.84 42 ARG C CA 1
ATOM 1501 C C . ARG C 1 20 ? 45.735 61.320 16.098 1.00 16.44 42 ARG C C 1
ATOM 1502 O O . ARG C 1 20 ? 45.691 61.092 14.895 1.00 16.31 42 ARG C O 1
ATOM 1510 N N . ASP C 1 21 ? 45.215 62.420 16.623 1.00 14.11 43 ASP C N 1
ATOM 1511 C CA . ASP C 1 21 ? 44.585 63.409 15.756 1.00 17.61 43 ASP C CA 1
ATOM 1512 C C . ASP C 1 21 ? 45.586 63.980 14.773 1.00 14.72 43 ASP C C 1
ATOM 1513 O O . ASP C 1 21 ? 46.775 64.064 15.067 1.00 15.78 43 ASP C O 1
ATOM 1518 N N . ARG C 1 22 ? 45.084 64.377 13.606 1.00 14.46 44 ARG C N 1
ATOM 1519 C CA . ARG C 1 22 ? 45.892 64.963 12.552 1.00 13.26 44 ARG C CA 1
ATOM 1520 C C . ARG C 1 22 ? 46.757 66.122 13.053 1.00 15.62 44 ARG C C 1
ATOM 1521 O O . ARG C 1 22 ? 47.948 66.184 12.754 1.00 17.37 44 ARG C O 1
ATOM 1529 N N . SER C 1 23 ? 46.151 67.055 13.789 1.00 18.48 45 SER C N 1
ATOM 1530 C CA . SER C 1 23 ? 46.892 68.204 14.324 1.00 20.74 45 SER C CA 1
ATOM 1531 C C . SER C 1 23 ? 48.027 67.764 15.254 1.00 13.51 45 SER C C 1
ATOM 1532 O O . SER C 1 23 ? 49.116 68.346 15.250 1.00 15.88 45 SER C O 1
ATOM 1535 N N . THR C 1 24 ? 47.772 66.732 16.045 1.00 15.67 46 THR C N 1
ATOM 1536 C CA . THR C 1 24 ? 48.791 66.219 16.950 1.00 17.20 46 THR C CA 1
ATOM 1537 C C . THR C 1 24 ? 49.946 65.659 16.113 1.00 16.34 46 THR C C 1
ATOM 1538 O O . THR C 1 24 ? 51.123 65.869 16.426 1.00 19.39 46 THR C O 1
ATOM 1542 N N . TYR C 1 25 ? 49.600 64.918 15.067 1.00 16.07 47 TYR C N 1
ATOM 1543 C CA . TYR C 1 25 ? 50.603 64.360 14.161 1.00 13.55 47 TYR C CA 1
ATOM 1544 C C . TYR C 1 25 ? 51.425 65.518 13.588 1.00 18.86 47 TYR C C 1
ATOM 1545 O O . TYR C 1 25 ? 52.655 65.461 13.551 1.00 17.91 47 TYR C O 1
ATOM 1554 N N . ASN C 1 26 ? 50.740 66.577 13.164 1.00 19.69 48 ASN C N 1
ATOM 1555 C CA . ASN C 1 26 ? 51.422 67.735 12.588 1.00 17.85 48 ASN C CA 1
ATOM 1556 C C . ASN C 1 26 ? 52.372 68.396 13.575 1.00 20.60 48 ASN C C 1
ATOM 1557 O O . ASN C 1 26 ? 53.350 69.025 13.165 1.00 21.07 48 ASN C O 1
ATOM 1562 N N . ASP C 1 27 ? 52.086 68.261 14.869 1.00 19.90 49 ASP C N 1
ATOM 1563 C CA . ASP C 1 27 ? 52.944 68.840 15.897 1.00 17.28 49 ASP C CA 1
ATOM 1564 C C . ASP C 1 27 ? 54.201 67.999 16.125 1.00 25.36 49 ASP C C 1
ATOM 1565 O O . ASP C 1 27 ? 55.116 68.414 16.837 1.00 25.22 49 ASP C O 1
ATOM 1570 N N . GLY C 1 28 ? 54.239 66.813 15.530 1.00 19.30 50 GLY C N 1
ATOM 1571 C CA . GLY C 1 28 ? 55.399 65.959 15.694 1.00 21.80 50 GLY C CA 1
ATOM 1572 C C . GLY C 1 28 ? 55.019 64.499 15.650 1.00 19.68 50 GLY C C 1
ATOM 1573 O O . GLY C 1 28 ? 54.087 64.076 16.333 1.00 17.00 50 GLY C O 1
ATOM 1574 N N . HIS C 1 29 ? 55.745 63.730 14.847 1.00 18.11 51 HIS C N 1
ATOM 1575 C CA . HIS C 1 29 ? 55.488 62.304 14.697 1.00 17.32 51 HIS C CA 1
ATOM 1576 C C . HIS C 1 29 ? 56.779 61.562 14.392 1.00 19.36 51 HIS C C 1
ATOM 1577 O O . HIS C 1 29 ? 57.789 62.178 14.064 1.00 21.40 51 HIS C O 1
ATOM 1584 N N . ILE C 1 30 ? 56.727 60.236 14.498 1.00 17.82 52 ILE C N 1
ATOM 1585 C CA . ILE C 1 30 ? 57.877 59.392 14.203 1.00 16.04 52 ILE C CA 1
ATOM 1586 C C . ILE C 1 30 ? 58.198 59.585 12.727 1.00 20.34 52 ILE C C 1
ATOM 1587 O O . ILE C 1 30 ? 57.299 59.583 11.883 1.00 17.06 52 ILE C O 1
ATOM 1600 N N . GLY C 1 32 ? 58.637 59.292 9.063 1.00 24.67 54 GLY C N 1
ATOM 1601 C CA . GLY C 1 32 ? 58.106 58.328 8.114 1.00 22.70 54 GLY C CA 1
ATOM 1602 C C . GLY C 1 32 ? 56.770 57.700 8.472 1.00 24.24 54 GLY C C 1
ATOM 1603 O O . GLY C 1 32 ? 56.224 56.916 7.692 1.00 23.37 54 GLY C O 1
ATOM 1604 N N . ALA C 1 33 ? 56.226 58.028 9.640 1.00 19.81 55 ALA C N 1
ATOM 1605 C CA . ALA C 1 33 ? 54.940 57.448 10.022 1.00 18.75 55 ALA C CA 1
ATOM 1606 C C . ALA C 1 33 ? 53.840 58.067 9.178 1.00 22.46 55 ALA C C 1
ATOM 1607 O O . ALA C 1 33 ? 53.970 59.192 8.7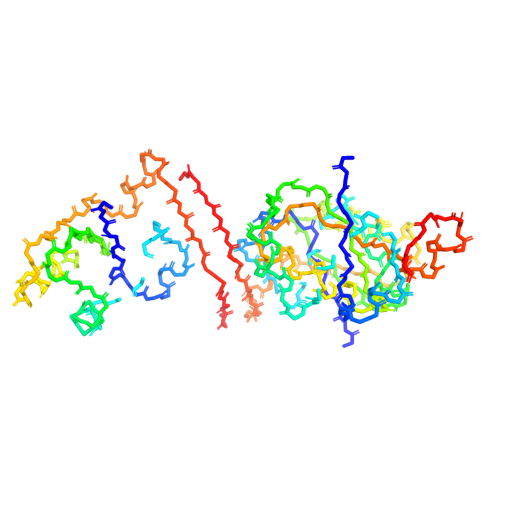16 1.00 22.43 55 ALA C O 1
ATOM 1617 N N . ALA C 1 35 ? 49.935 59.406 8.840 1.00 18.63 57 ALA C N 1
ATOM 1618 C CA . ALA C 1 35 ? 48.873 59.921 9.688 1.00 22.13 57 ALA C CA 1
ATOM 1619 C C . ALA C 1 35 ? 47.556 59.208 9.384 1.00 22.37 57 ALA C C 1
ATOM 1620 O O . ALA C 1 35 ? 47.000 59.354 8.298 1.00 18.53 57 ALA C O 1
ATOM 1630 N N . PRO C 1 37 ? 44.405 59.001 11.691 1.00 20.11 59 PRO C N 1
ATOM 1631 C CA . PRO C 1 37 ? 43.576 59.192 12.889 1.00 17.73 59 PRO C CA 1
ATOM 1632 C C . PRO C 1 37 ? 42.654 57.996 13.055 1.00 20.06 59 PRO C C 1
ATOM 1633 O O . PRO C 1 37 ? 42.030 57.552 12.092 1.00 22.65 59 PRO C O 1
ATOM 1637 N N . ILE C 1 38 ? 42.561 57.495 14.283 1.00 19.42 60 ILE C N 1
ATOM 1638 C CA . ILE C 1 38 ? 41.775 56.306 14.576 1.00 22.92 60 ILE C CA 1
ATOM 1639 C C . ILE C 1 38 ? 40.337 56.301 14.077 1.00 26.16 60 ILE C C 1
ATOM 1640 O O . ILE C 1 38 ? 39.810 55.246 13.721 1.00 25.96 60 ILE C O 1
ATOM 1645 N N . GLU C 1 39 ? 39.701 57.465 14.026 1.00 27.58 61 GLU C N 1
ATOM 1646 C CA . GLU C 1 39 ? 38.319 57.513 13.560 1.00 30.14 61 GLU C CA 1
ATOM 1647 C C . GLU C 1 39 ? 38.194 57.001 12.123 1.00 29.59 61 GLU C C 1
ATOM 1648 O O . GLU C 1 39 ? 37.207 56.361 11.778 1.00 28.76 61 GLU C O 1
ATOM 1654 N N . ASP C 1 40 ? 39.193 57.280 11.288 1.00 25.17 62 ASP C N 1
ATOM 1655 C CA . ASP C 1 40 ? 39.162 56.842 9.897 1.00 28.33 62 ASP C CA 1
ATOM 1656 C C . ASP C 1 40 ? 40.184 55.752 9.599 1.00 29.92 62 ASP C C 1
ATOM 1657 O O . ASP C 1 40 ? 40.402 55.414 8.438 1.00 27.51 62 ASP C O 1
ATOM 1662 N N . LEU C 1 41 ? 40.811 55.209 10.638 1.00 26.02 63 LEU C N 1
ATOM 1663 C CA . LEU C 1 41 ? 41.840 54.178 10.475 1.00 26.15 63 LEU C CA 1
ATOM 1664 C C . LEU C 1 41 ? 41.505 52.985 9.576 1.00 26.38 63 LEU C C 1
ATOM 1665 O O . LEU C 1 41 ? 42.221 52.706 8.615 1.00 26.54 63 LEU C O 1
ATOM 1670 N N . VAL C 1 42 ? 40.431 52.268 9.887 1.00 25.65 64 VAL C N 1
ATOM 1671 C CA . VAL C 1 42 ? 40.077 51.091 9.092 1.00 29.16 64 VAL C CA 1
ATOM 1672 C C . VAL C 1 42 ? 39.887 51.399 7.610 1.00 33.76 64 VAL C C 1
ATOM 1673 O O . VAL C 1 42 ? 40.517 50.770 6.757 1.00 29.25 64 VAL C O 1
ATOM 1677 N N . ASP C 1 43 ? 39.033 52.371 7.302 1.00 36.83 65 ASP C N 1
ATOM 1678 C CA . ASP C 1 43 ? 38.787 52.745 5.911 1.00 39.42 65 ASP C CA 1
ATOM 1679 C C . ASP C 1 43 ? 40.070 53.163 5.202 1.00 37.23 65 ASP C C 1
ATOM 1680 O O . ASP C 1 43 ? 40.368 52.694 4.106 1.00 37.51 65 ASP C O 1
ATOM 1685 N N . ARG C 1 44 ? 40.830 54.045 5.837 1.00 34.38 66 ARG C N 1
ATOM 1686 C CA . ARG C 1 44 ? 42.075 54.535 5.265 1.00 31.75 66 ARG C CA 1
ATOM 1687 C C . ARG C 1 44 ? 43.082 53.405 5.036 1.00 30.59 66 ARG C C 1
ATOM 1688 O O . ARG C 1 44 ? 43.687 53.308 3.967 1.00 30.70 66 ARG C O 1
ATOM 1696 N N . ALA C 1 45 ? 43.257 52.549 6.039 1.00 33.67 67 ALA C N 1
ATOM 1697 C CA . ALA C 1 45 ? 44.204 51.440 5.939 1.00 30.78 67 ALA C CA 1
ATOM 1698 C C . ALA C 1 45 ? 43.798 50.392 4.906 1.00 32.36 67 ALA C C 1
ATOM 1699 O O . ALA C 1 45 ? 44.614 49.987 4.081 1.00 33.93 67 ALA C O 1
ATOM 1701 N N . SER C 1 46 ? 42.540 49.960 4.955 1.00 32.73 68 SER C N 1
ATOM 1702 C CA . SER C 1 46 ? 42.035 48.942 4.036 1.00 36.08 68 SER C CA 1
ATOM 1703 C C . SER C 1 46 ? 42.184 49.356 2.580 1.00 38.26 68 SER C C 1
ATOM 1704 O O . SER C 1 46 ? 42.302 48.508 1.695 1.00 35.56 68 SER C O 1
ATOM 1707 N N . SER C 1 47 ? 42.187 50.662 2.336 1.00 37.79 69 SER C N 1
ATOM 1708 C CA . SER C 1 47 ? 42.285 51.183 0.981 1.00 44.08 69 SER C CA 1
ATOM 1709 C C . SER C 1 47 ? 43.692 51.459 0.477 1.00 47.12 69 SER C C 1
ATOM 1710 O O . SER C 1 47 ? 43.882 51.674 -0.723 1.00 44.58 69 SER C O 1
ATOM 1713 N N . SER C 1 48 ? 44.679 51.455 1.368 1.00 43.11 70 SER C N 1
ATOM 1714 C CA . SER C 1 48 ? 46.042 51.743 0.934 1.00 42.29 70 SER C CA 1
ATOM 1715 C C . SER C 1 48 ? 47.129 50.781 1.417 1.00 38.92 70 SER C C 1
ATOM 1716 O O . SER C 1 48 ? 48.278 50.875 0.985 1.00 40.27 70 SER C O 1
ATOM 1719 N N . LEU C 1 49 ? 46.784 49.863 2.312 1.00 37.04 71 LEU C N 1
ATOM 172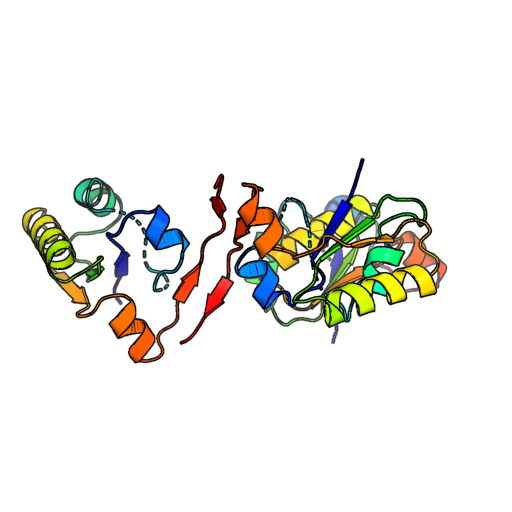0 C CA . LEU C 1 49 ? 47.771 48.912 2.812 1.00 34.98 71 LEU C CA 1
ATOM 1721 C C . LEU C 1 49 ? 47.265 47.492 2.618 1.00 35.21 71 LEU C C 1
ATOM 1722 O O . LEU C 1 49 ? 46.125 47.174 2.961 1.00 35.61 71 LEU C O 1
ATOM 1727 N N . GLU C 1 50 ? 48.101 46.636 2.047 1.00 34.46 72 GLU C N 1
ATOM 1728 C CA . GLU C 1 50 ? 47.700 45.258 1.857 1.00 40.02 72 GLU C CA 1
ATOM 1729 C C . GLU C 1 50 ? 47.738 44.568 3.208 1.00 39.59 72 GLU C C 1
ATOM 1730 O O . GLU C 1 50 ? 48.680 44.742 3.990 1.00 37.82 72 GLU C O 1
ATOM 1736 N N . LYS C 1 51 ? 46.706 43.771 3.452 1.00 37.56 73 LYS C N 1
ATOM 1737 C CA . LYS C 1 51 ? 46.524 43.055 4.700 1.00 38.87 73 LYS C CA 1
ATOM 1738 C C . LYS C 1 51 ? 47.756 42.319 5.224 1.00 36.52 73 LYS C C 1
ATOM 1739 O O . LYS C 1 51 ? 47.814 41.988 6.406 1.00 35.73 73 LYS C O 1
ATOM 1745 N N . SER C 1 52 ? 48.745 42.084 4.363 1.00 35.60 74 SER C N 1
ATOM 1746 C CA . SER C 1 52 ? 49.959 41.380 4.774 1.00 35.02 74 SER C CA 1
ATOM 1747 C C . SER C 1 52 ? 51.113 42.291 5.217 1.00 32.77 74 SER C C 1
ATOM 1748 O O . SER C 1 52 ? 52.140 41.815 5.700 1.00 33.56 74 SER C O 1
ATOM 1751 N N . ARG C 1 53 ? 50.944 43.595 5.040 1.00 29.17 75 ARG C N 1
ATOM 1752 C CA . ARG C 1 53 ? 51.955 44.579 5.423 1.00 32.69 75 ARG C CA 1
ATOM 1753 C C . ARG C 1 53 ? 52.351 44.415 6.900 1.00 33.11 75 ARG C C 1
ATOM 1754 O O . ARG C 1 53 ? 51.506 44.131 7.741 1.00 36.52 75 ARG C O 1
ATOM 1762 N N . ASP C 1 54 ? 53.631 44.568 7.219 1.00 23.32 76 ASP C N 1
ATOM 1763 C CA . ASP C 1 54 ? 54.065 44.476 8.613 1.00 26.25 76 ASP C CA 1
ATOM 1764 C C . ASP C 1 54 ? 53.830 45.887 9.172 1.00 25.92 76 ASP C C 1
ATOM 1765 O O . ASP C 1 54 ? 54.551 46.835 8.834 1.00 22.75 76 ASP C O 1
ATOM 1770 N N . ILE C 1 55 ? 52.817 46.003 10.028 1.00 23.25 77 ILE C N 1
ATOM 1771 C CA . ILE C 1 55 ? 52.398 47.279 10.608 1.00 21.21 77 ILE C CA 1
ATOM 1772 C C . ILE C 1 55 ? 52.681 47.504 12.095 1.00 20.38 77 ILE C C 1
ATOM 1773 O O . ILE C 1 55 ? 52.468 46.623 12.919 1.00 20.79 77 ILE C O 1
ATOM 1778 N N . TYR C 1 56 ? 53.144 48.710 12.420 1.00 17.34 78 TYR C N 1
ATOM 1779 C CA . TYR C 1 56 ? 53.434 49.087 13.800 1.00 15.01 78 TYR C CA 1
ATOM 1780 C C . TYR C 1 56 ? 52.638 50.345 14.106 1.00 22.56 78 TYR C C 1
ATOM 1781 O O . TYR C 1 56 ? 52.685 51.331 13.367 1.00 29.07 78 TYR C O 1
ATOM 1790 N N . VAL C 1 57 ? 51.902 50.305 15.206 1.00 15.87 79 VAL C N 1
ATOM 1791 C CA . VAL C 1 57 ? 51.016 51.408 15.554 1.00 16.66 79 VAL C CA 1
ATOM 1792 C C . VAL C 1 57 ? 51.282 52.113 16.870 1.00 18.78 79 VAL C C 1
ATOM 1793 O O . VAL C 1 57 ? 51.763 51.513 17.828 1.00 20.57 79 VAL C O 1
ATOM 1797 N N . TYR C 1 58 ? 50.969 53.405 16.903 1.00 19.90 80 TYR C N 1
ATOM 1798 C CA . TYR C 1 58 ? 51.092 54.172 18.131 1.00 18.16 80 TYR C CA 1
ATOM 1799 C C . TYR C 1 58 ? 50.024 55.246 18.173 1.00 15.51 80 TYR C C 1
ATOM 1800 O O . TYR C 1 58 ? 49.724 55.886 17.166 1.00 15.31 80 TYR C O 1
ATOM 1809 N N . GLY C 1 59 ? 49.433 55.406 19.349 1.00 16.69 81 GLY C N 1
ATOM 1810 C CA . GLY C 1 59 ? 48.391 56.393 19.551 1.00 15.41 81 GLY C CA 1
ATOM 1811 C C . GLY C 1 59 ? 48.809 57.291 20.695 1.00 15.33 81 GLY C C 1
ATOM 1812 O O . GLY C 1 59 ? 49.980 57.302 21.069 1.00 17.60 81 GLY C O 1
ATOM 1813 N N . ALA C 1 60 ? 47.855 58.019 21.264 1.00 13.17 82 ALA C N 1
ATOM 1814 C CA . ALA C 1 60 ? 48.126 58.952 22.352 1.00 18.51 82 ALA C CA 1
ATOM 1815 C C . ALA C 1 60 ? 48.648 58.256 23.595 1.00 30.01 82 ALA C C 1
ATOM 1816 O O . ALA C 1 60 ? 49.557 58.749 24.264 1.00 33.54 82 ALA C O 1
ATOM 1818 N N . GLY C 1 61 ? 48.055 57.110 23.900 1.00 21.39 83 GLY C N 1
ATOM 1819 C CA . GLY C 1 61 ? 48.453 56.342 25.062 1.00 20.53 83 GLY C CA 1
ATOM 1820 C C . GLY C 1 61 ? 48.303 54.893 24.680 1.00 27.94 83 GLY C C 1
ATOM 1821 O O . GLY C 1 61 ? 47.929 54.603 23.550 1.00 23.29 83 GLY C O 1
ATOM 1822 N N . ASP C 1 62 ? 48.569 53.977 25.603 1.00 25.88 84 ASP C N 1
ATOM 1823 C CA . ASP C 1 62 ? 48.466 52.567 25.268 1.00 28.29 84 ASP C CA 1
ATOM 1824 C C . ASP C 1 62 ? 47.050 52.050 24.995 1.00 24.36 84 ASP C C 1
ATOM 1825 O O . ASP C 1 62 ? 46.888 51.080 24.256 1.00 21.40 84 ASP C O 1
ATOM 1830 N N . GLU C 1 63 ? 46.023 52.690 25.546 1.00 23.64 85 GLU C N 1
ATOM 1831 C CA . GLU C 1 63 ? 44.664 52.220 25.278 1.00 28.79 85 GLU C CA 1
ATOM 1832 C C . GLU C 1 63 ? 44.216 52.544 23.859 1.00 28.32 85 GLU C C 1
ATOM 1833 O O . GLU C 1 63 ? 43.497 51.764 23.246 1.00 27.58 85 GLU C O 1
ATOM 1839 N N . GLN C 1 64 ? 44.635 53.691 23.330 1.00 27.27 86 GLN C N 1
ATOM 1840 C CA . GLN C 1 64 ? 44.251 54.052 21.972 1.00 20.34 86 GLN C CA 1
ATOM 1841 C C . GLN C 1 64 ? 45.062 53.204 21.005 1.00 15.94 86 GLN C C 1
ATOM 1842 O O . GLN C 1 64 ? 44.578 52.830 19.943 1.00 23.97 86 GLN C O 1
ATOM 1848 N N . THR C 1 65 ? 46.307 52.913 21.370 1.00 14.39 87 THR C N 1
ATOM 1849 C CA . THR C 1 65 ? 47.158 52.087 20.521 1.00 17.67 87 THR C CA 1
ATOM 1850 C C . THR C 1 65 ? 46.494 50.711 20.388 1.00 20.95 87 THR C C 1
ATOM 1851 O O . THR C 1 65 ? 46.336 50.195 19.288 1.00 16.51 87 THR C O 1
ATOM 1855 N N . SER C 1 66 ? 46.077 50.143 21.518 1.00 23.89 88 SER C N 1
ATOM 1856 C CA . SER C 1 66 ? 45.419 48.838 21.529 1.00 22.31 88 SER C CA 1
ATOM 1857 C C . SER C 1 66 ? 44.133 48.812 20.715 1.00 23.75 88 SER C C 1
ATOM 1858 O O . SER C 1 66 ? 43.891 47.870 19.957 1.00 26.30 88 SER C O 1
ATOM 1861 N N . GLN C 1 67 ? 43.300 49.837 20.882 1.00 24.60 89 GLN C N 1
ATOM 1862 C CA . GLN C 1 67 ? 42.040 49.914 20.139 1.00 27.75 89 GLN C CA 1
ATOM 1863 C C . GLN C 1 67 ? 42.311 49.880 18.646 1.00 26.27 89 GLN C C 1
ATOM 1864 O O . GLN C 1 67 ? 41.626 49.186 17.893 1.00 28.10 89 GLN C O 1
ATOM 1870 N N . ALA C 1 68 ? 43.309 50.650 18.221 1.00 24.27 90 ALA C N 1
ATOM 1871 C CA . ALA C 1 68 ? 43.666 50.730 16.815 1.00 18.09 90 ALA C CA 1
ATOM 1872 C C . ALA C 1 68 ? 44.182 49.398 16.289 1.00 20.60 90 ALA C C 1
ATOM 1873 O O . ALA C 1 68 ? 43.793 48.960 15.209 1.00 23.26 90 ALA C O 1
ATOM 1875 N N . VAL C 1 69 ? 45.066 48.758 17.045 1.00 23.82 91 VAL C N 1
ATOM 1876 C CA . VAL C 1 69 ? 45.603 47.470 16.632 1.00 22.47 91 VAL C CA 1
ATOM 1877 C C . VAL C 1 69 ? 44.459 46.456 16.481 1.00 27.97 91 VAL C C 1
ATOM 1878 O O . VAL C 1 69 ? 44.404 45.712 15.503 1.00 22.34 91 VAL C O 1
ATOM 1882 N N . ASN C 1 70 ? 43.540 46.442 17.438 1.00 25.06 92 ASN C N 1
ATOM 1883 C CA . ASN C 1 70 ? 42.396 45.528 17.385 1.00 27.12 92 ASN C CA 1
ATOM 1884 C C . ASN C 1 70 ? 41.532 45.791 16.151 1.00 28.93 92 ASN C C 1
ATOM 1885 O O . ASN C 1 70 ? 41.097 44.857 15.482 1.00 25.55 92 ASN C O 1
ATOM 1890 N N . LEU C 1 71 ? 41.288 47.066 15.852 1.00 29.58 93 LEU C N 1
ATOM 1891 C CA . LEU C 1 71 ? 40.488 47.452 14.688 1.00 26.28 93 LEU C CA 1
ATOM 1892 C C . LEU C 1 71 ? 41.080 46.903 13.399 1.00 24.27 93 LEU C C 1
ATOM 1893 O O . LEU C 1 71 ? 40.369 46.361 12.550 1.00 23.79 93 LEU C O 1
ATOM 1898 N N . LEU C 1 72 ? 42.386 47.074 13.246 1.00 22.84 94 LEU C N 1
ATOM 1899 C CA . LEU C 1 72 ? 43.067 46.605 12.058 1.00 21.43 94 LEU C CA 1
ATOM 1900 C C . LEU C 1 72 ? 42.997 45.088 11.978 1.00 27.23 94 LEU C C 1
ATOM 1901 O O . LEU C 1 72 ? 42.760 44.526 10.905 1.00 26.77 94 LEU C O 1
ATOM 1906 N N . ARG C 1 73 ? 43.196 44.427 13.114 1.00 24.50 95 ARG C N 1
ATOM 1907 C CA . ARG C 1 73 ? 43.142 42.972 13.148 1.00 22.17 95 ARG C CA 1
ATOM 1908 C C . ARG C 1 73 ? 41.736 42.483 12.797 1.00 24.05 95 ARG C C 1
ATOM 1909 O O . ARG C 1 73 ? 41.579 41.595 11.961 1.00 27.24 95 ARG C O 1
ATOM 1917 N N . SER C 1 74 ? 40.716 43.066 13.423 1.00 25.70 96 SER C N 1
ATOM 1918 C CA . SER C 1 74 ? 39.337 42.666 13.135 1.00 30.14 96 SER C CA 1
ATOM 1919 C C . SER C 1 74 ? 39.023 42.925 11.662 1.00 34.76 96 SER C C 1
ATOM 1920 O O . SER C 1 74 ? 38.160 42.270 11.075 1.00 36.24 96 SER C O 1
ATOM 1923 N N . ALA C 1 75 ? 39.732 43.885 11.075 1.00 29.53 97 ALA C N 1
ATOM 1924 C CA . ALA C 1 75 ? 39.544 44.244 9.675 1.00 32.92 97 ALA C CA 1
ATOM 1925 C C . ALA C 1 75 ? 40.330 43.337 8.721 1.00 36.97 97 ALA C C 1
ATOM 1926 O O . ALA C 1 75 ? 40.329 43.550 7.509 1.00 40.30 97 ALA C O 1
ATOM 1928 N N . GLY C 1 76 ? 41.011 42.335 9.267 1.00 29.12 98 GLY C N 1
ATOM 1929 C CA . GLY C 1 76 ? 41.754 41.422 8.414 1.00 30.41 98 GLY C CA 1
ATOM 1930 C C . GLY C 1 76 ? 43.260 41.582 8.308 1.00 31.39 98 GLY C C 1
ATOM 1931 O O . GLY C 1 76 ? 43.926 40.743 7.699 1.00 31.71 98 GLY C O 1
ATOM 1932 N N . PHE C 1 77 ? 43.819 42.643 8.877 1.00 26.93 99 PHE C N 1
ATOM 1933 C CA . PHE C 1 77 ? 45.266 42.813 8.798 1.00 25.28 99 PHE C CA 1
ATOM 1934 C C . PHE C 1 77 ? 45.956 41.701 9.587 1.00 26.63 99 PHE C C 1
ATOM 1935 O O . PHE C 1 77 ? 45.625 41.430 10.746 1.00 29.20 99 PHE C O 1
ATOM 1943 N N . GLU C 1 78 ? 46.909 41.051 8.928 1.00 27.37 100 GLU C N 1
ATOM 1944 C CA . GLU C 1 78 ? 47.630 39.918 9.495 1.00 30.31 100 GLU C CA 1
ATOM 1945 C C . GLU C 1 78 ? 48.771 40.176 10.474 1.00 33.94 100 GLU C C 1
ATOM 1946 O O . GLU C 1 78 ? 48.946 39.416 11.429 1.00 36.58 100 GLU C O 1
ATOM 1952 N N . HIS C 1 79 ? 49.551 41.228 10.244 1.00 33.05 101 HIS C N 1
ATOM 1953 C CA . HIS C 1 79 ? 50.684 41.525 11.117 1.00 28.18 101 HIS C CA 1
ATOM 1954 C C . HIS C 1 79 ? 50.653 42.944 11.665 1.00 26.93 101 HIS C C 1
ATOM 1955 O O . HIS C 1 79 ? 51.229 43.859 11.080 1.00 28.23 101 HIS C O 1
ATOM 1962 N N . VAL C 1 80 ? 49.986 43.119 12.798 1.00 26.28 102 VAL C N 1
ATOM 1963 C CA . VAL C 1 80 ? 49.883 44.431 13.423 1.00 25.23 102 VAL C CA 1
ATOM 1964 C C . VAL C 1 80 ? 50.501 44.381 14.819 1.00 24.76 102 VAL C C 1
ATOM 1965 O O . VAL C 1 80 ? 50.177 43.500 15.620 1.00 26.77 102 VAL C O 1
ATOM 1969 N N . SER C 1 81 ? 51.398 45.321 15.103 1.00 20.95 103 SER C N 1
ATOM 1970 C CA . SER C 1 81 ? 52.053 45.372 16.400 1.00 21.61 103 SER C CA 1
ATOM 1971 C C . SER C 1 81 ? 51.941 46.751 17.049 1.00 23.76 103 SER C C 1
ATOM 1972 O O . SER C 1 81 ? 51.800 47.766 16.381 1.00 18.31 103 SER C O 1
ATOM 1975 N N . GLU C 1 82 ? 52.006 46.755 18.376 1.00 23.24 104 GLU C N 1
ATOM 1976 C CA . GLU C 1 82 ? 51.927 47.980 19.166 1.00 21.66 104 GLU C CA 1
ATOM 1977 C C . GLU C 1 82 ? 53.306 48.531 19.491 1.00 23.36 104 GLU C C 1
ATOM 1978 O O . GLU C 1 82 ? 54.209 47.778 19.845 1.00 24.42 104 GLU C O 1
ATOM 1984 N N . LEU C 1 83 ? 53.465 49.846 19.376 1.00 17.52 105 LEU C N 1
ATOM 1985 C CA . LEU C 1 83 ? 54.718 50.488 19.758 1.00 21.25 105 LEU C CA 1
ATOM 1986 C C . LEU C 1 83 ? 54.437 50.975 21.177 1.00 22.44 105 LEU C C 1
ATOM 1987 O O . LEU C 1 83 ? 53.738 51.965 21.382 1.00 28.44 105 LEU C O 1
ATOM 1992 N N . LYS C 1 84 ? 54.967 50.247 22.153 1.00 20.95 106 LYS C N 1
ATOM 1993 C CA . LYS C 1 84 ? 54.767 50.547 23.568 1.00 25.73 106 LYS C CA 1
ATOM 1994 C C . LYS C 1 84 ? 55.349 51.894 24.002 1.00 26.14 106 LYS C C 1
ATOM 1995 O O . LYS C 1 84 ? 56.548 52.141 23.851 1.00 28.05 106 LYS C O 1
ATOM 2001 N N . GLY C 1 85 ? 54.494 52.761 24.543 1.00 21.87 107 GLY C N 1
ATOM 2002 C CA . GLY C 1 85 ? 54.955 54.061 24.994 1.00 25.01 107 GLY C CA 1
ATOM 2003 C C . GLY C 1 85 ? 54.788 55.173 23.976 1.00 26.13 107 GLY C C 1
ATOM 2004 O O . GLY C 1 85 ? 54.965 56.344 24.307 1.00 22.15 107 GLY C O 1
ATOM 2005 N N . GLY C 1 86 ? 54.478 54.811 22.735 1.00 21.35 108 GLY C N 1
ATOM 2006 C CA . GLY C 1 86 ? 54.268 55.810 21.700 1.00 24.99 108 GLY C CA 1
ATOM 2007 C C . GLY C 1 86 ? 55.426 56.722 21.326 1.00 26.97 108 GLY C C 1
ATOM 2008 O O . GLY C 1 86 ? 56.594 56.335 21.357 1.00 26.23 108 GLY C O 1
ATOM 2009 N N . LEU C 1 87 ? 55.090 57.956 20.967 1.00 20.49 109 LEU C N 1
ATOM 2010 C CA . LEU C 1 87 ? 56.086 58.931 20.551 1.00 16.49 109 LEU C CA 1
ATOM 2011 C C . LEU C 1 87 ? 57.094 59.234 21.644 1.00 19.75 109 LEU C C 1
ATOM 2012 O O . LEU C 1 87 ? 58.284 59.385 21.371 1.00 22.48 109 LEU C O 1
ATOM 2017 N N . ALA C 1 88 ? 56.624 59.323 22.882 1.00 23.49 110 ALA C N 1
ATOM 2018 C CA . ALA C 1 88 ? 57.511 59.610 24.003 1.00 26.39 110 ALA C CA 1
ATOM 2019 C C . ALA C 1 88 ? 58.595 58.548 24.203 1.00 21.74 110 ALA C C 1
ATOM 2020 O O . ALA C 1 88 ? 59.765 58.885 24.407 1.00 23.58 110 ALA C O 1
ATOM 2022 N N . ALA C 1 89 ? 58.209 57.279 24.154 1.00 20.94 111 ALA C N 1
ATOM 2023 C CA . ALA C 1 89 ? 59.174 56.187 24.356 1.00 17.84 111 ALA C CA 1
ATOM 2024 C C . ALA C 1 89 ? 60.193 56.183 23.218 1.00 18.09 111 ALA C C 1
ATOM 2025 O O . ALA C 1 89 ? 61.351 55.881 23.398 1.00 18.10 111 ALA C O 1
ATOM 2027 N N . TRP C 1 90 ? 59.700 56.557 22.046 1.00 18.82 112 TRP C N 1
ATOM 2028 C CA . TRP C 1 90 ? 60.458 56.647 20.791 1.00 20.73 112 TRP C CA 1
ATOM 2029 C C . TRP C 1 90 ? 61.546 57.734 20.860 1.00 22.44 112 TRP C C 1
ATOM 2030 O O . TRP C 1 90 ? 62.718 57.543 20.472 1.00 24.94 112 TRP C O 1
ATOM 2041 N N . LYS C 1 91 ? 61.158 58.875 21.394 1.00 24.18 113 LYS C N 1
ATOM 2042 C CA . LYS C 1 91 ? 62.032 60.011 21.517 1.00 25.32 113 LYS C CA 1
ATOM 2043 C C . LYS C 1 91 ? 63.046 59.753 22.614 1.00 25.80 113 LYS C C 1
ATOM 2044 O O . LYS C 1 91 ? 64.172 60.242 22.567 1.00 24.59 113 LYS C O 1
ATOM 2050 N N . ALA C 1 92 ? 62.625 59.010 23.631 1.00 19.92 114 ALA C N 1
ATOM 2051 C CA . ALA C 1 92 ? 63.515 58.686 24.743 1.00 25.65 114 ALA C CA 1
ATOM 2052 C C . ALA C 1 92 ? 64.660 57.789 24.271 1.00 32.50 114 ALA C C 1
ATOM 2053 O O . ALA C 1 92 ? 65.741 57.795 24.852 1.00 31.30 114 ALA C O 1
ATOM 2055 N N . ILE C 1 93 ? 64.438 56.986 23.241 1.00 26.20 115 ILE C N 1
ATOM 2056 C CA . ILE C 1 93 ? 65.548 56.155 22.796 1.00 25.87 115 ILE C CA 1
ATOM 2057 C C . ILE C 1 93 ? 66.348 56.853 21.713 1.00 24.77 115 ILE C C 1
ATOM 2058 O O . ILE C 1 93 ? 67.339 56.341 21.214 1.00 29.67 115 ILE C O 1
ATOM 2063 N N . GLY C 1 94 ? 65.914 58.058 21.377 1.00 28.69 116 GLY C N 1
ATOM 2064 C CA . GLY C 1 94 ? 66.606 58.854 20.374 1.00 29.46 116 GLY C CA 1
ATOM 2065 C C . GLY C 1 94 ? 66.117 58.727 18.941 1.00 28.69 116 GLY C C 1
ATOM 2066 O O . GLY C 1 94 ? 66.704 59.282 18.012 1.00 26.83 116 GLY C O 1
ATOM 2067 N N . GLY C 1 95 ? 65.022 58.002 18.763 1.00 27.55 117 GLY C N 1
ATOM 2068 C CA . GLY C 1 95 ? 64.461 57.814 17.437 1.00 20.94 117 GLY C CA 1
ATOM 2069 C C . GLY C 1 95 ? 64.134 59.121 16.726 1.00 23.77 117 GLY C C 1
ATOM 2070 O O . GLY C 1 95 ? 63.738 60.091 17.368 1.00 22.83 117 GLY C O 1
ATOM 2071 N N . PRO C 1 96 ? 64.281 59.171 15.392 1.00 25.21 118 PRO C N 1
ATOM 2072 C CA . PRO C 1 96 ? 64.020 60.337 14.538 1.00 32.72 118 PRO C CA 1
ATOM 2073 C C . PRO C 1 96 ? 62.552 60.745 14.451 1.00 29.05 118 PRO C C 1
ATOM 2074 O O . PRO C 1 96 ? 61.685 59.908 14.207 1.00 28.81 118 PRO C O 1
ATOM 2078 N N . THR C 1 97 ? 62.280 62.033 14.648 1.00 30.26 119 THR C N 1
ATOM 2079 C CA . THR C 1 97 ? 60.914 62.548 14.574 1.00 32.35 119 THR C CA 1
ATOM 2080 C C . THR C 1 97 ? 60.853 63.724 13.602 1.00 35.17 119 THR C C 1
ATOM 2081 O O . THR C 1 97 ? 61.884 64.168 13.094 1.00 36.39 119 THR C O 1
ATOM 2085 N N . GLU C 1 98 ? 59.652 64.231 13.347 1.00 34.70 120 GLU C N 1
ATOM 2086 C CA . GLU C 1 98 ? 59.497 65.330 12.401 1.00 43.35 120 GLU C CA 1
ATOM 2087 C C . GLU C 1 98 ? 58.293 66.245 12.586 1.00 45.77 120 GLU C C 1
ATOM 2088 O O . GLU C 1 98 ? 57.289 65.863 13.188 1.00 41.59 120 GLU C O 1
ATOM 2094 N N . LEU C 1 99 ? 58.431 67.450 12.026 1.00 47.60 121 LEU C N 1
ATOM 2095 C CA . LEU C 1 99 ? 57.422 68.511 12.022 1.00 49.83 121 LEU C CA 1
ATOM 2096 C C . LEU C 1 99 ? 57.304 69.322 13.305 1.00 57.50 121 LEU C C 1
ATOM 2097 O O . LEU C 1 99 ? 56.360 70.138 13.381 1.00 60.55 121 LEU C O 1
#

Organism: Nostoc sp. (strain PCC 7120 / SAG 25.82 / UTEX 2576) (NCBI:txid103690)

Sequence (266 aa):
AFTILDVRDRSTYNDGHIGAAPIEDLVDRASSSLEKSRDIYVYGAGDEQTSQAVNLLRSAGFEHVSELKGGLAAWKAIGGPTELEHHHHHHAFTILDVRDRSTYNDGHIGAAPIEDLVDRASSSLEKSRDIYVYGAGDEQTSQAVNLLRSAGFEHVSELKGGLAAWKAIGGPTELEHHHHHHAFTILDVRDRSTYNDGHIGAAPIEDLVDRASSSLEKSRDIYVYGAGDEQTSQAVNLLRSAGFEHVSELKGGLAAWKAIGGPTEL

InterPro domains:
  IPR001763 Rhodanese-like domain [PF00581] (22-114)
  IPR001763 Rhodanese-like domain [PS50206] (32-121)
  IPR001763 Rhodanese-like domain [SM00450] (22-118)
  IPR036873 Rhodanese-like domain superfamily [G3DSA:3.40.250.10] (19-151)
  IPR036873 Rhodanese-like domain superfamily [SSF52821] (21-123)
  IPR050229 Thiosulfate sulfurtransferase GlpE [PTHR43031] (25-119)

Solvent-accessible surface area: 14568 Å² total

Secondary structure (DSSP, 8-state):
--EEEE-S-HHHHHT-B-----GGGHHHHHHHHS-TTS-EEEE-SSHHHHHHHHHHHHHTT-S-EEE-TTHHHHHHHTT--EEE--EEE--/-EEEEE-S-HHHHHT-B-----HHHHHHHHTTTS-TTSEEEEE-SSHHHHHHHHHHHHHTT-S-EEE-TTHHHHHHHTT--EEE--EEE--/--EEEE-S-HHHHHT-B-----GGGHHHHHHHHS-TTSEEEEE-SSHHHHHHHHHHHHHTT-SEEEE-TTHHHHHHHTT---B-

Foldseek 3Di:
DAAEEEAEDVVVLQAKAFNHYHDVCLLVCCVVPHDLAGAYEYEYDDPVRQVVSQVSSVVSRRPHYYYDPPHPNVCVVVVGDMDHHDDDDPD/DAAEEEAEDVVVLQAKAFNHYHQVCLLVVCVPPPDLAHAYEYAYDDDVSRVVNQVSSVVSRRDHYYYDPPHPVVCVVVVGDMDHHDDDDDD/DAAEEEAEDPVVVVVKFFNHYHQVCLLVVCVVPPDLAGAYEYDYPAVVSQVVSQVSSVVSRRDHYYYDHPHPVVCVVVPGDMDD

CATH classification: 3.40.250.10

B-factor: mean 32.24, std 14.28, range [10.2, 96.78]

Nearest PDB structures (foldseek):
  3hix-assembly1_A  TM=1.011E+00  e=1.038E-17  Nostoc sp. PCC 7120 = FACHB-418
  3hix-assembly3_C  TM=1.005E+00  e=5.972E-15  Nostoc sp. PCC 7120 = FACHB-418
  3ilm-assembly1_A  TM=9.985E-01  e=4.886E-15  Nostoc sp. PCC 7120 = FACHB-418
  3k9r-assembly1_C-2  TM=9.958E-01  e=2.129E-14  Nostoc sp. PCC 7120 = FACHB-418
  3k9r-assembly1_A  TM=9.792E-01  e=8.344E-15  Nostoc sp. PCC 7120 = FACHB-418

Radius of gyration: 23.32 Å; Cα contacts (8 Å, |Δi|>4): 484; chains: 3; bounding box: 59×48×57 Å